Protein AF-0000000083276478 (afdb_homodimer)

InterPro domains:
  IPR006015 Universal stress protein A family [PR01438] (7-25)
  IPR006015 Universal stress protein A family [PR01438] (129-141)
  IPR006015 Universal stress protein A family [PR01438] (147-169)
  IPR006016 UspA [PF00582] (10-169)
  IPR014729 Rossmann-like alpha/beta/alpha sandwich fold [G3DSA:3.40.50.620] (1-178)

Structure (mmCIF, N/CA/C/O backbone):
data_AF-0000000083276478-model_v1
#
loop_
_entity.id
_entity.type
_entity.pdbx_description
1 polymer 'Universal stress protein A-like protein isoform X2'
#
loop_
_atom_site.group_PDB
_atom_site.id
_atom_site.type_symbol
_atom_site.label_atom_id
_atom_site.label_alt_id
_atom_site.label_comp_id
_atom_site.label_asym_id
_atom_site.label_entity_id
_atom_site.label_seq_id
_atom_site.pdbx_PDB_ins_code
_atom_site.Cartn_x
_atom_site.Cartn_y
_atom_site.Cartn_z
_atom_site.occupancy
_atom_site.B_iso_or_equiv
_atom_site.auth_seq_id
_atom_site.auth_comp_id
_atom_site.auth_asym_id
_atom_site.auth_atom_id
_atom_site.pdbx_PDB_model_num
ATOM 1 N N . MET A 1 1 ? 33.781 2.801 7.422 1 26.28 1 MET A N 1
ATOM 2 C CA . MET A 1 1 ? 32.531 3.055 8.18 1 26.28 1 MET A CA 1
ATOM 3 C C . MET A 1 1 ? 31.312 2.686 7.352 1 26.28 1 MET A C 1
ATOM 5 O O . MET A 1 1 ? 31.172 3.113 6.207 1 26.28 1 MET A O 1
ATOM 9 N N . ALA A 1 2 ? 30.719 1.497 7.355 1 34.81 2 ALA A N 1
ATOM 10 C CA . ALA A 1 2 ? 29.672 0.966 6.5 1 34.81 2 ALA A CA 1
ATOM 11 C C . ALA A 1 2 ? 28.578 2.008 6.262 1 34.81 2 ALA A C 1
ATOM 13 O O . ALA A 1 2 ? 28.109 2.654 7.203 1 34.81 2 ALA A O 1
ATOM 14 N N . ALA A 1 3 ? 28.656 2.816 5.383 1 38.94 3 ALA A N 1
ATOM 15 C CA . ALA A 1 3 ? 27.75 3.916 5.066 1 38.94 3 ALA A CA 1
ATOM 16 C C . ALA A 1 3 ? 26.328 3.619 5.555 1 38.94 3 ALA A C 1
ATOM 18 O O . ALA A 1 3 ? 25.781 2.559 5.258 1 38.94 3 ALA A O 1
ATOM 19 N N . ALA A 1 4 ? 25.938 3.803 6.754 1 45.25 4 ALA A N 1
ATOM 20 C CA . ALA A 1 4 ? 24.672 3.566 7.465 1 45.25 4 ALA A CA 1
ATOM 21 C C . ALA A 1 4 ? 23.484 3.643 6.516 1 45.25 4 ALA A C 1
ATOM 23 O O . ALA A 1 4 ? 23.266 4.672 5.875 1 45.25 4 ALA A O 1
ATOM 24 N N . ALA A 1 5 ? 23.344 2.711 5.688 1 56.34 5 ALA A N 1
ATOM 25 C CA . ALA A 1 5 ? 22.266 2.682 4.703 1 56.34 5 ALA A CA 1
ATOM 26 C C . ALA A 1 5 ? 21.016 3.346 5.254 1 56.34 5 ALA A C 1
ATOM 28 O O . ALA A 1 5 ? 20.578 3.059 6.375 1 56.34 5 ALA A O 1
ATOM 29 N N . SER A 1 6 ? 20.922 4.699 4.992 1 72.06 6 SER A N 1
ATOM 30 C CA . SER A 1 6 ? 19.812 5.531 5.461 1 72.06 6 SER A CA 1
ATOM 31 C C . SER A 1 6 ? 18.5 4.785 5.379 1 72.06 6 SER A C 1
ATOM 33 O O . SER A 1 6 ? 18.297 3.945 4.496 1 72.06 6 SER A O 1
ATOM 35 N N . LYS A 1 7 ? 17.781 4.699 6.492 1 83.19 7 LYS A N 1
ATOM 36 C CA . LYS A 1 7 ? 16.453 4.074 6.578 1 83.19 7 LYS A CA 1
ATOM 37 C C . LYS A 1 7 ? 15.523 4.621 5.5 1 83.19 7 LYS A C 1
ATOM 39 O O . LYS A 1 7 ? 15.516 5.82 5.227 1 83.19 7 LYS A O 1
ATOM 44 N N . PRO A 1 8 ? 14.938 3.701 4.824 1 90.62 8 PRO A N 1
ATOM 45 C CA . PRO A 1 8 ? 13.93 4.203 3.895 1 90.62 8 PRO A CA 1
ATOM 46 C C . PRO A 1 8 ? 12.867 5.062 4.586 1 90.62 8 PRO A C 1
ATOM 48 O O . PRO A 1 8 ? 12.633 4.914 5.785 1 90.62 8 PRO A O 1
ATOM 51 N N . VAL A 1 9 ? 12.32 5.965 3.846 1 95.19 9 VAL A N 1
ATOM 52 C CA . VAL A 1 9 ? 11.367 6.922 4.41 1 95.19 9 VAL A CA 1
ATOM 53 C C . VAL A 1 9 ? 9.945 6.523 4.023 1 95.19 9 VAL A C 1
ATOM 55 O O . VAL A 1 9 ? 9.688 6.148 2.877 1 95.19 9 VAL A O 1
ATOM 58 N N . MET A 1 10 ? 9.047 6.551 4.98 1 96.56 10 MET A N 1
ATOM 59 C CA . MET A 1 10 ? 7.605 6.398 4.777 1 96.56 10 MET A CA 1
ATOM 60 C C . MET A 1 10 ? 6.875 7.707 5.07 1 96.56 10 MET A C 1
ATOM 62 O O . MET A 1 10 ? 7.027 8.281 6.152 1 96.56 10 MET A O 1
ATOM 66 N N . VAL A 1 11 ? 6.172 8.195 4.082 1 98.31 11 VAL A N 1
ATOM 67 C CA . VAL A 1 11 ? 5.355 9.391 4.258 1 98.31 11 VAL A CA 1
ATOM 68 C C . VAL A 1 11 ? 3.887 9 4.414 1 98.31 11 VAL A C 1
ATOM 70 O O . VAL A 1 11 ? 3.377 8.164 3.656 1 98.31 11 VAL A O 1
ATOM 73 N N . ILE A 1 12 ? 3.197 9.547 5.398 1 98.38 12 ILE A N 1
ATOM 74 C CA . ILE A 1 12 ? 1.77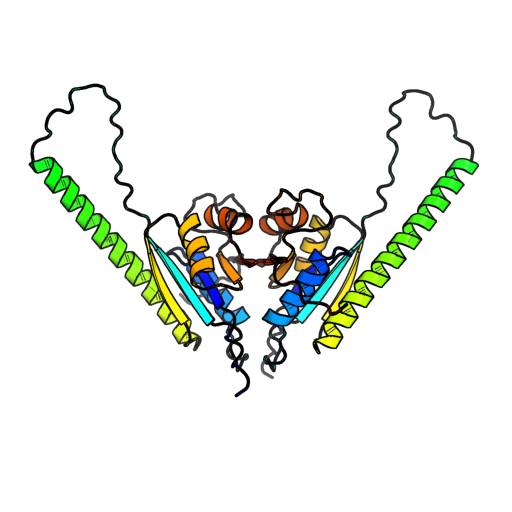8 9.273 5.586 1 98.38 12 ILE A CA 1
ATOM 75 C C . ILE A 1 12 ? 1 10.578 5.664 1 98.38 12 ILE A C 1
ATOM 77 O O . ILE A 1 12 ? 1.411 11.516 6.355 1 98.38 12 ILE A O 1
ATOM 81 N N . GLY A 1 13 ? -0.064 10.68 4.852 1 97.62 13 GLY A N 1
ATOM 82 C CA . GLY A 1 13 ? -0.983 11.805 4.945 1 97.62 13 GLY A CA 1
ATOM 83 C C . GLY A 1 13 ? -2.029 11.633 6.027 1 97.62 13 GLY A C 1
ATOM 84 O O . GLY A 1 13 ? -2.654 10.578 6.133 1 97.62 13 GLY A O 1
ATOM 85 N N . VAL A 1 14 ? -2.225 12.711 6.816 1 95.94 14 VAL A N 1
ATOM 86 C CA . VAL A 1 14 ? -3.232 12.648 7.871 1 95.94 14 VAL A CA 1
ATOM 87 C C . VAL A 1 14 ? -4.086 13.922 7.84 1 95.94 14 VAL A C 1
ATOM 89 O O . VAL A 1 14 ? -3.59 15 7.523 1 95.94 14 VAL A O 1
ATOM 92 N N . ASP A 1 15 ? -5.332 13.742 8.039 1 91.88 15 ASP A N 1
ATOM 93 C CA . ASP A 1 15 ? -6.242 14.852 8.289 1 91.88 15 ASP A CA 1
ATOM 94 C C . ASP A 1 15 ? -7.02 14.648 9.586 1 91.88 15 ASP A C 1
ATOM 96 O O . ASP A 1 15 ? -6.629 13.836 10.422 1 91.88 15 ASP A O 1
ATOM 100 N N . ASP A 1 16 ? -8.055 15.43 9.82 1 88.94 16 ASP A N 1
ATOM 101 C CA . ASP A 1 16 ? -8.758 15.359 11.094 1 88.94 16 ASP A CA 1
ATOM 102 C C . ASP A 1 16 ? -9.898 14.344 11.031 1 88.94 16 ASP A C 1
ATOM 104 O O . ASP A 1 16 ? -10.688 14.234 11.969 1 88.94 16 ASP A O 1
ATOM 108 N N . SER A 1 17 ? -10.016 13.578 9.953 1 87.5 17 SER A N 1
ATOM 109 C CA . SER A 1 17 ? -11.07 12.57 9.836 1 87.5 17 SER A CA 1
ATOM 110 C C . SER A 1 17 ? -10.742 11.336 10.672 1 87.5 17 SER A C 1
ATOM 112 O O . SER A 1 17 ? -9.578 11.047 10.938 1 87.5 17 SER A O 1
ATOM 114 N N . GLU A 1 18 ? -11.703 10.617 11.125 1 87.75 18 GLU A N 1
ATOM 115 C CA . GLU A 1 18 ? -11.539 9.375 11.875 1 87.75 18 GLU A CA 1
ATOM 116 C C . GLU A 1 18 ? -10.781 8.328 11.062 1 87.75 18 GLU A C 1
ATOM 118 O O . GLU A 1 18 ? -9.969 7.578 11.609 1 87.75 18 GLU A O 1
ATOM 123 N N . CYS A 1 19 ? -11.031 8.32 9.82 1 89.38 19 CYS A N 1
ATOM 124 C CA . CYS A 1 19 ? -10.375 7.359 8.938 1 89.38 19 CYS A CA 1
ATOM 125 C C . CYS A 1 19 ? -8.875 7.621 8.875 1 89.38 19 CYS A C 1
ATOM 127 O O . CYS A 1 19 ? -8.07 6.684 8.898 1 89.38 19 CYS A O 1
ATOM 129 N N . ALA A 1 20 ? -8.547 8.875 8.781 1 92.94 20 ALA A N 1
ATOM 130 C CA . ALA A 1 20 ? -7.133 9.227 8.695 1 92.94 20 ALA A CA 1
ATOM 131 C C . ALA A 1 20 ? -6.391 8.844 9.969 1 92.94 20 ALA A C 1
ATOM 133 O O . ALA A 1 20 ? -5.262 8.344 9.914 1 92.94 20 ALA A O 1
ATOM 134 N N . ILE A 1 21 ? -7.02 9.055 11.094 1 92.88 21 ILE A N 1
ATOM 135 C CA . ILE A 1 21 ? -6.422 8.711 12.375 1 92.88 21 ILE A CA 1
ATOM 136 C C . ILE A 1 21 ? -6.289 7.195 12.492 1 92.88 21 ILE A C 1
ATOM 138 O O . ILE A 1 21 ? -5.242 6.688 12.898 1 92.88 21 ILE A O 1
ATOM 142 N N . ALA A 1 22 ? -7.336 6.512 12.141 1 94.25 22 ALA A N 1
ATOM 143 C CA . ALA A 1 22 ? -7.293 5.055 12.148 1 94.25 22 ALA A CA 1
ATOM 144 C C . ALA A 1 22 ? -6.203 4.531 11.219 1 94.25 22 ALA A C 1
ATOM 146 O O . ALA A 1 22 ? -5.551 3.527 11.516 1 94.25 22 ALA A O 1
ATOM 147 N N . THR A 1 23 ? -6.07 5.215 10.094 1 95.62 23 THR A N 1
ATOM 148 C CA . THR A 1 23 ? -5.031 4.855 9.133 1 95.62 23 THR A CA 1
ATOM 149 C C . THR A 1 23 ? -3.646 4.984 9.758 1 95.62 23 THR A C 1
ATOM 151 O O . THR A 1 23 ? -2.812 4.09 9.625 1 95.62 23 THR A O 1
ATOM 154 N N . LEU A 1 24 ? -3.416 6.031 10.461 1 96.31 24 LEU A N 1
ATOM 155 C CA . LEU A 1 24 ? -2.143 6.234 11.141 1 96.31 24 LEU A CA 1
ATOM 156 C C . LEU A 1 24 ? -1.901 5.145 12.18 1 96.31 24 LEU A C 1
ATOM 158 O O . LEU A 1 24 ? -0.828 4.539 12.211 1 96.31 24 LEU A O 1
ATOM 162 N N . GLU A 1 25 ? -2.867 4.871 12.953 1 94.5 25 GLU A N 1
ATOM 163 C CA . GLU A 1 25 ? -2.742 3.85 13.992 1 94.5 25 GLU A CA 1
ATOM 164 C C . GLU A 1 25 ? -2.447 2.482 13.383 1 94.5 25 GLU A C 1
ATOM 166 O O . GLU A 1 25 ? -1.541 1.778 13.836 1 94.5 25 GLU A O 1
ATOM 171 N N . TRP A 1 26 ? -3.203 2.166 12.414 1 94.06 26 TRP A N 1
ATOM 172 C CA . TRP A 1 26 ? -3.016 0.884 11.742 1 94.06 26 TRP A CA 1
ATOM 173 C C . TRP A 1 26 ? -1.604 0.767 11.172 1 94.06 26 TRP A C 1
ATOM 175 O O . TRP A 1 26 ? -0.954 -0.27 11.32 1 94.06 26 TRP A O 1
ATOM 185 N N . THR A 1 27 ? -1.152 1.813 10.5 1 94.5 27 THR A N 1
ATOM 186 C CA . THR A 1 27 ? 0.172 1.817 9.891 1 94.5 27 THR A CA 1
ATOM 187 C C . THR A 1 27 ? 1.255 1.604 10.938 1 94.5 27 THR A C 1
ATOM 189 O O . THR A 1 27 ? 2.178 0.811 10.742 1 94.5 27 THR A O 1
ATOM 192 N N . LEU A 1 28 ? 1.096 2.264 12.078 1 93.06 28 LEU A N 1
ATOM 193 C CA . LEU A 1 28 ? 2.072 2.129 13.156 1 93.06 28 LEU A CA 1
ATOM 194 C C . LEU A 1 28 ? 2.059 0.715 13.727 1 93.06 28 LEU A C 1
ATOM 196 O O . LEU A 1 28 ? 3.113 0.135 13.992 1 93.06 28 LEU A O 1
ATOM 200 N N . ASP A 1 29 ? 0.922 0.153 13.867 1 90.31 29 ASP A N 1
ATOM 201 C CA . ASP A 1 29 ? 0.791 -1.192 14.422 1 90.31 29 ASP A CA 1
ATOM 202 C C . ASP A 1 29 ? 1.424 -2.229 13.492 1 90.31 29 ASP A C 1
ATOM 204 O O . ASP A 1 29 ? 2.037 -3.191 13.961 1 90.31 29 ASP A O 1
ATOM 208 N N . GLN A 1 30 ? 1.292 -1.946 12.234 1 88.44 30 GLN A N 1
ATOM 209 C CA . GLN A 1 30 ? 1.729 -2.953 11.273 1 88.44 30 GLN A CA 1
ATOM 210 C C . GLN A 1 30 ? 3.223 -2.828 10.984 1 88.44 30 GLN A C 1
ATOM 212 O O . GLN A 1 30 ? 3.912 -3.832 10.805 1 88.44 30 GLN A O 1
ATOM 217 N N . PHE A 1 31 ? 3.752 -1.607 11.023 1 88.38 31 PHE A N 1
ATOM 218 C CA . PHE A 1 31 ? 5.086 -1.438 10.461 1 88.38 31 PHE A CA 1
ATOM 219 C C . PHE A 1 31 ? 6.062 -0.935 11.516 1 88.38 31 PHE A C 1
ATOM 221 O O . PHE A 1 31 ? 7.277 -0.986 11.32 1 88.38 31 PHE A O 1
ATOM 228 N N . PHE A 1 32 ? 5.559 -0.48 12.594 1 85.56 32 PHE A N 1
ATOM 229 C CA . PHE A 1 32 ? 6.426 0.109 13.602 1 85.56 32 PHE A CA 1
ATOM 230 C C . PHE A 1 32 ? 6.219 -0.567 14.953 1 85.56 32 PHE A C 1
ATOM 232 O O . PHE A 1 32 ? 6.543 0.004 16 1 85.56 32 PHE A O 1
ATOM 239 N N . SER A 1 33 ? 5.66 -1.713 14.906 1 75.94 33 SER A N 1
ATOM 240 C CA . SER A 1 33 ? 5.395 -2.428 16.156 1 75.94 33 SER A CA 1
ATOM 241 C C . SER A 1 33 ? 6.668 -2.617 16.969 1 75.94 33 SER A C 1
ATOM 243 O O . SER A 1 33 ? 7.77 -2.627 16.406 1 75.94 33 SER A O 1
ATOM 245 N N . GLN A 1 34 ? 6.453 -2.674 18.156 1 64.06 34 GLN A N 1
ATOM 246 C CA . GLN A 1 34 ? 7.527 -2.791 19.141 1 64.06 34 GLN A CA 1
ATOM 247 C C . GLN A 1 34 ? 8.297 -4.098 18.953 1 64.06 34 GLN A C 1
ATOM 249 O O . GLN A 1 34 ? 9.438 -4.219 19.406 1 64.06 34 GLN A O 1
ATOM 254 N N . THR A 1 35 ? 7.594 -4.98 18.375 1 62.22 35 THR A N 1
ATOM 255 C CA . THR A 1 35 ? 8.281 -6.254 18.188 1 62.22 35 THR A CA 1
ATOM 256 C C . THR A 1 35 ? 9.422 -6.109 17.188 1 62.22 35 THR A C 1
ATOM 258 O O . THR A 1 35 ? 10.312 -6.961 17.109 1 62.22 35 THR A O 1
ATOM 261 N N . ILE A 1 36 ? 9.359 -4.914 16.547 1 58.62 36 ILE A N 1
ATOM 262 C CA . ILE A 1 36 ? 10.406 -4.637 15.578 1 58.62 36 ILE A CA 1
ATOM 263 C C . ILE A 1 36 ? 11.508 -3.803 16.234 1 58.62 36 ILE A C 1
ATOM 265 O O . ILE A 1 36 ? 11.273 -2.668 16.656 1 58.62 36 ILE A O 1
ATOM 269 N N . ARG A 1 37 ? 12.547 -4.305 16.703 1 58.59 37 ARG A N 1
ATOM 270 C CA . ARG A 1 37 ? 13.625 -3.617 17.406 1 58.59 37 ARG A CA 1
ATOM 271 C C . ARG A 1 37 ? 14.164 -2.449 16.594 1 58.59 37 ARG A C 1
ATOM 273 O O . ARG A 1 37 ? 14.477 -1.393 17.141 1 58.59 37 ARG A O 1
ATOM 280 N N . ILE A 1 38 ? 14.25 -2.676 15.32 1 62.25 38 ILE A N 1
ATOM 281 C CA . ILE A 1 38 ? 14.719 -1.619 14.43 1 62.25 38 ILE A CA 1
ATOM 282 C C . ILE A 1 38 ? 13.617 -1.262 13.43 1 62.25 38 ILE A C 1
ATOM 284 O O . ILE A 1 38 ? 13.164 -2.113 12.664 1 62.25 38 ILE A O 1
ATOM 288 N N . HIS A 1 39 ? 13.148 -0.076 13.672 1 66.31 39 HIS A N 1
ATOM 289 C CA . HIS A 1 39 ? 12.109 0.341 12.734 1 66.31 39 HIS A CA 1
ATOM 290 C C . HIS A 1 39 ? 12.656 0.435 11.312 1 66.31 39 HIS A C 1
ATOM 292 O O . HIS A 1 39 ? 13.641 1.138 11.07 1 66.31 39 HIS A O 1
ATOM 298 N N . PRO A 1 40 ? 11.961 -0.15 10.477 1 75.12 40 PRO A N 1
ATOM 299 C CA . PRO A 1 40 ? 12.484 -0.245 9.109 1 75.12 40 PRO A CA 1
ATOM 300 C C . PRO A 1 40 ? 12.375 1.071 8.344 1 75.12 40 PRO A C 1
ATOM 302 O O . PRO A 1 40 ? 13.055 1.256 7.328 1 75.12 40 PRO A O 1
ATOM 305 N N . PHE A 1 41 ? 11.578 2.035 8.938 1 87.12 41 PHE A N 1
ATOM 306 C CA . PHE A 1 41 ? 11.328 3.252 8.172 1 87.12 41 PHE A CA 1
ATOM 307 C C . PHE A 1 41 ? 11.469 4.484 9.062 1 87.12 41 PHE A C 1
ATOM 309 O O . PHE A 1 41 ? 11.188 4.43 10.258 1 87.12 41 PHE A O 1
ATOM 316 N N . LYS A 1 42 ? 11.953 5.512 8.5 1 93 42 LYS A N 1
ATOM 317 C CA . LYS A 1 42 ? 11.68 6.844 9.031 1 93 42 LYS A CA 1
ATOM 318 C C . LYS A 1 42 ? 10.281 7.32 8.641 1 93 42 LYS A C 1
ATOM 320 O O . LYS A 1 42 ? 9.883 7.207 7.48 1 93 42 LYS A O 1
ATOM 325 N N . LEU A 1 43 ? 9.594 7.785 9.633 1 95.81 43 LEU A N 1
ATOM 326 C CA . LEU A 1 43 ? 8.211 8.164 9.375 1 95.81 43 LEU A CA 1
ATOM 327 C C . LEU A 1 43 ? 8.078 9.68 9.258 1 95.81 43 LEU A C 1
ATOM 329 O O . LEU A 1 43 ? 8.625 10.422 10.078 1 95.81 43 LEU A O 1
ATOM 333 N N . VAL A 1 44 ? 7.426 10.133 8.234 1 98 44 VAL A N 1
ATOM 334 C CA . VAL A 1 44 ? 7.055 11.531 8.055 1 98 44 VAL A CA 1
ATOM 335 C C . VAL A 1 44 ? 5.535 11.664 7.98 1 98 44 VAL A C 1
ATOM 337 O O . VAL A 1 44 ? 4.902 11.094 7.09 1 98 44 VAL A O 1
ATOM 340 N N . VAL A 1 45 ? 4.961 12.336 8.898 1 98.19 45 VAL A N 1
ATOM 341 C CA . VAL A 1 45 ? 3.52 12.57 8.953 1 98.19 45 VAL A CA 1
ATOM 342 C C . VAL A 1 45 ? 3.195 13.945 8.383 1 98.19 45 VAL A C 1
ATOM 344 O O . VAL A 1 45 ? 3.688 14.961 8.875 1 98.19 45 VAL A O 1
ATOM 347 N N . VAL A 1 46 ? 2.369 13.977 7.359 1 98.06 46 VAL A N 1
ATOM 348 C CA . VAL A 1 46 ? 2.076 15.227 6.676 1 98.06 46 VAL A CA 1
ATOM 349 C C . VAL A 1 46 ? 0.594 15.57 6.828 1 98.06 46 VAL A C 1
ATOM 351 O O . VAL A 1 46 ? -0.271 14.742 6.516 1 98.06 46 VAL A O 1
ATOM 354 N N . HIS A 1 47 ? 0.303 16.656 7.344 1 97.12 47 HIS A N 1
ATOM 355 C CA . HIS A 1 47 ? -1.044 17.219 7.355 1 97.12 47 HIS A CA 1
ATOM 356 C C . HIS A 1 47 ? -1.161 18.391 6.391 1 97.12 47 HIS A C 1
ATOM 358 O O . HIS A 1 47 ? -0.323 19.297 6.402 1 97.12 47 HIS A O 1
ATOM 364 N N . VAL A 1 48 ? -2.217 18.344 5.578 1 93.94 48 VAL A N 1
ATOM 365 C CA . VAL A 1 48 ? -2.428 19.391 4.582 1 93.94 48 VAL A CA 1
ATOM 366 C C . VAL A 1 48 ? -3.641 20.234 4.969 1 93.94 48 VAL A C 1
ATOM 368 O O . VAL A 1 48 ? -4.75 19.719 5.102 1 93.94 48 VAL A O 1
ATOM 371 N N . LYS A 1 49 ? -3.455 21.438 5.141 1 87.81 49 LYS A N 1
ATOM 372 C CA . LYS A 1 49 ? -4.523 22.406 5.379 1 87.81 49 LYS A CA 1
ATOM 373 C C . LYS A 1 49 ? -5.066 22.969 4.062 1 87.81 49 LYS A C 1
ATOM 375 O O . LYS A 1 49 ? -4.297 23.312 3.164 1 87.81 49 LYS A O 1
ATOM 380 N N . PRO A 1 50 ? -6.449 22.875 3.938 1 76.56 50 PRO A N 1
ATOM 381 C CA . PRO A 1 50 ? -6.961 23.5 2.721 1 76.56 50 PRO A CA 1
ATOM 382 C C . PRO A 1 50 ? -6.574 24.984 2.609 1 76.56 50 PRO A C 1
ATOM 384 O O . PRO A 1 50 ? -6.461 25.672 3.627 1 76.56 50 PRO A O 1
ATOM 387 N N . SER A 1 51 ? -6.066 25.344 1.374 1 65.44 51 SER A N 1
ATOM 388 C CA . SER A 1 51 ? -5.801 26.766 1.172 1 65.44 51 SER A CA 1
ATOM 389 C C . SER A 1 51 ? -7.094 27.578 1.165 1 65.44 51 SER A C 1
ATOM 391 O O . SER A 1 51 ? -8.125 27.094 0.697 1 65.44 51 SER A O 1
ATOM 393 N N . PRO A 1 52 ? -7.23 28.531 2.01 1 53.34 52 PRO A N 1
ATOM 394 C CA . PRO A 1 52 ? -8.414 29.391 1.92 1 53.34 52 PRO A CA 1
ATOM 395 C C . PRO A 1 52 ? -8.766 29.766 0.481 1 53.34 52 PRO A C 1
ATOM 397 O O . PRO A 1 52 ? -7.91 30.25 -0.264 1 53.34 52 PRO A O 1
ATOM 400 N N . ASP A 1 53 ? -9.25 28.844 -0.34 1 45.97 53 ASP A N 1
ATOM 401 C CA . ASP A 1 53 ? -9.734 29.406 -1.598 1 45.97 53 ASP A CA 1
ATOM 402 C C . ASP A 1 53 ? -10.359 30.781 -1.384 1 45.97 53 ASP A C 1
ATOM 404 O O . ASP A 1 53 ? -11.172 30.969 -0.479 1 45.97 53 ASP A O 1
ATOM 408 N N . VAL A 1 54 ? -9.648 31.75 -1.746 1 40.69 54 VAL A N 1
ATOM 409 C CA . VAL A 1 54 ? -10.297 33.031 -1.956 1 40.69 54 VAL A CA 1
ATOM 410 C C . VAL A 1 54 ? -11.578 32.844 -2.762 1 40.69 54 VAL A C 1
ATOM 412 O O . VAL A 1 54 ? -11.539 32.375 -3.898 1 40.69 54 VAL A O 1
ATOM 415 N N . PHE A 1 55 ? -12.602 32.25 -2.182 1 36.47 55 PHE A N 1
ATOM 416 C CA . PHE A 1 55 ? -13.867 32.406 -2.896 1 36.47 55 PHE A CA 1
ATOM 417 C C . PHE A 1 55 ? -13.898 33.688 -3.68 1 36.47 55 PHE A C 1
ATOM 419 O O . PHE A 1 55 ? -14.031 34.781 -3.094 1 36.47 55 PHE A O 1
ATOM 426 N N . VAL A 1 56 ? -13.023 33.844 -4.613 1 36.75 5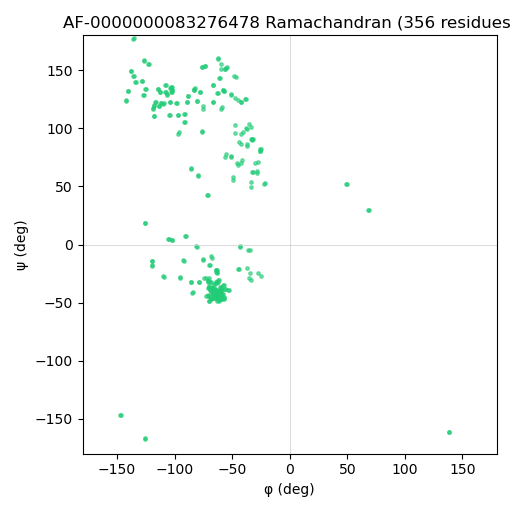6 VAL A N 1
ATOM 427 C CA . VAL A 1 56 ? -13.383 34.969 -5.488 1 36.75 56 VAL A CA 1
ATOM 428 C C . VAL A 1 56 ? -14.789 34.75 -6.043 1 36.75 56 VAL A C 1
ATOM 430 O O . VAL A 1 56 ? -15.055 33.75 -6.719 1 36.75 56 VAL A O 1
ATOM 433 N N . GLY A 1 57 ? -15.82 35 -5.277 1 36.5 57 GLY A N 1
ATOM 434 C CA . GLY A 1 57 ? -17.172 35.188 -5.812 1 36.5 57 GLY A CA 1
ATOM 435 C C . GLY A 1 57 ? -17.172 35.688 -7.246 1 36.5 57 GLY A C 1
ATOM 436 O O . GLY A 1 57 ? -16.703 36.781 -7.535 1 36.5 57 GLY A O 1
ATOM 437 N N . PHE A 1 58 ? -16.984 34.812 -8.141 1 34.72 58 PHE A N 1
ATOM 438 C CA . PHE A 1 58 ? -17.344 35.188 -9.5 1 34.72 58 PHE A CA 1
ATOM 439 C C . PHE A 1 58 ? -18.75 35.781 -9.539 1 34.72 58 PHE A C 1
ATOM 441 O O . PHE A 1 58 ? -19.734 35.062 -9.438 1 34.72 58 PHE A O 1
ATOM 448 N N . SER A 1 59 ? -19.078 36.875 -8.797 1 36.69 59 SER A N 1
ATOM 449 C CA . SER A 1 59 ? -20.266 37.594 -9.242 1 36.69 59 SER A CA 1
ATOM 450 C C . SER A 1 59 ? -20.203 37.906 -10.734 1 36.69 59 SER A C 1
ATOM 452 O O . SER A 1 59 ? -19.312 38.656 -11.18 1 36.69 59 SER A O 1
ATOM 454 N N . GLY A 1 60 ? -20.406 37 -11.586 1 36.72 60 GLY A N 1
ATOM 455 C CA . GLY A 1 60 ? -20.703 37.25 -12.984 1 36.72 60 GLY A CA 1
ATOM 456 C C . GLY A 1 60 ? -21.578 38.469 -13.203 1 36.72 60 GLY A C 1
ATOM 457 O O . GLY A 1 60 ? -22.125 38.656 -14.289 1 36.72 60 GLY A O 1
ATOM 458 N N . SER A 1 61 ? -22.328 38.969 -12.203 1 37.03 61 SER A N 1
ATOM 459 C CA . SER A 1 61 ? -23.047 40.094 -12.844 1 37.03 61 SER A CA 1
ATOM 460 C C . SER A 1 61 ? -22.094 41.125 -13.406 1 37.03 61 SER A C 1
ATOM 462 O O . SER A 1 61 ? -21.031 41.375 -12.82 1 37.03 61 SER A O 1
ATOM 464 N N . GLY A 1 62 ? -22.047 41.375 -14.742 1 37.88 62 GLY A N 1
ATOM 465 C CA . GLY A 1 62 ? -21.547 42.5 -15.523 1 37.88 62 GLY A CA 1
ATOM 466 C C . GLY A 1 62 ? -21.531 43.781 -14.766 1 37.88 62 GLY A C 1
ATOM 467 O O . GLY A 1 62 ? -21.391 44.875 -15.359 1 37.88 62 GLY A O 1
ATOM 468 N N . SER A 1 63 ? -22.453 43.906 -13.734 1 36.44 63 SER A N 1
ATOM 469 C CA . SER A 1 63 ? -22.453 45.312 -13.328 1 36.44 63 SER A CA 1
ATOM 470 C C . SER A 1 63 ? -21.078 45.75 -12.844 1 36.44 63 SER A C 1
ATOM 472 O O . SER A 1 63 ? -20.25 44.906 -12.461 1 36.44 63 SER A O 1
ATOM 474 N N . LYS A 1 64 ? -20.859 47.094 -12.953 1 34.94 64 LYS A N 1
ATOM 475 C CA . LYS A 1 64 ? -19.766 47.969 -12.562 1 34.94 64 LYS A CA 1
ATOM 476 C C . LYS A 1 64 ? -19.25 47.625 -11.18 1 34.94 64 LYS A C 1
ATOM 478 O O . LYS A 1 64 ? -20.031 47.406 -10.25 1 34.94 64 LYS A O 1
ATOM 483 N N . ILE A 1 65 ? -18.188 46.812 -11.148 1 38.25 65 ILE A N 1
ATOM 484 C CA . ILE A 1 65 ? -17.391 46.719 -9.93 1 38.25 65 ILE A CA 1
ATOM 485 C C . ILE A 1 65 ? -17.609 47.969 -9.07 1 38.25 65 ILE A C 1
ATOM 487 O O . ILE A 1 65 ? -17.047 49.031 -9.352 1 38.25 65 ILE A O 1
ATOM 491 N N . ASP A 1 66 ? -18.828 48.25 -8.805 1 37.09 66 ASP A N 1
ATOM 492 C CA . ASP A 1 66 ? -18.844 49.375 -7.863 1 37.09 66 ASP A CA 1
ATOM 493 C C . ASP A 1 66 ? -17.875 49.125 -6.715 1 37.09 66 ASP A C 1
ATOM 495 O O . ASP A 1 66 ? -17.688 48 -6.273 1 37.09 66 ASP A O 1
ATOM 499 N N . LEU A 1 67 ? -16.938 50.062 -6.453 1 38.94 67 LEU A N 1
ATOM 500 C CA . LEU A 1 67 ? -16.047 50.312 -5.332 1 38.94 67 LEU A CA 1
ATOM 501 C C . LEU A 1 67 ? -16.672 49.875 -4.02 1 38.94 67 LEU A C 1
ATOM 503 O O . LEU A 1 67 ? -17.609 50.5 -3.529 1 38.94 67 LEU A O 1
ATOM 507 N N . LEU A 1 68 ? -16.953 48.625 -3.859 1 44 68 LEU A N 1
ATOM 508 C CA . LEU A 1 68 ? -17.438 48.281 -2.525 1 44 68 LEU A CA 1
ATOM 509 C C . LEU A 1 68 ? -16.625 49 -1.454 1 44 68 LEU A C 1
ATOM 511 O O . LEU A 1 68 ? -15.406 49.156 -1.594 1 44 68 LEU A O 1
ATOM 515 N N . PRO A 1 69 ? -17.281 49.781 -0.592 1 46.53 69 PRO A N 1
ATOM 516 C CA . PRO A 1 69 ? -16.594 50.562 0.436 1 46.53 69 PRO A CA 1
ATOM 517 C C . PRO A 1 69 ? -15.578 49.75 1.226 1 46.53 69 PRO A C 1
ATOM 519 O O . PRO A 1 69 ? -15.68 48.531 1.296 1 46.53 69 PRO A O 1
ATOM 522 N N . GLN A 1 70 ? -14.406 50.375 1.647 1 45.66 70 GLN A N 1
ATOM 523 C CA . GLN A 1 70 ? -13.273 49.969 2.463 1 45.66 70 GLN A CA 1
ATOM 524 C C . GLN A 1 70 ? -13.711 49 3.566 1 45.66 70 GLN A C 1
ATOM 526 O O . GLN A 1 70 ? -12.93 48.156 4.004 1 45.66 70 GLN A O 1
ATOM 531 N N . SER A 1 71 ? -14.922 49.125 4.051 1 48.88 71 SER A N 1
ATOM 532 C CA . SER A 1 71 ? -15.367 48.344 5.188 1 48.88 71 SER A CA 1
ATOM 533 C C . SER A 1 71 ? -15.547 46.875 4.797 1 48.88 71 SER A C 1
ATOM 535 O O . SER A 1 71 ? -15.391 45.969 5.629 1 48.88 71 SER A O 1
ATOM 537 N N . SER A 1 72 ? -15.914 46.625 3.592 1 49.06 72 SER A N 1
ATOM 538 C CA . SER A 1 72 ? -16.141 45.25 3.158 1 49.06 72 SER A CA 1
ATOM 539 C C . SER A 1 72 ? -14.836 44.5 3 1 49.06 72 SER A C 1
ATOM 541 O O . SER A 1 72 ? -14.797 43.281 3.164 1 49.06 72 SER A O 1
ATOM 543 N N . LEU A 1 73 ? -13.812 45.281 2.691 1 49.44 73 LEU A N 1
ATOM 544 C CA . LEU A 1 73 ? -12.492 44.656 2.592 1 49.44 73 LEU A CA 1
ATOM 545 C C . LEU A 1 73 ? -12.016 44.156 3.957 1 49.44 73 LEU A C 1
ATOM 547 O O . LEU A 1 73 ? -11.406 43.094 4.062 1 49.44 73 LEU A O 1
ATOM 551 N N . LEU A 1 74 ? -12.266 45.062 4.953 1 48.38 74 LEU A N 1
ATOM 552 C CA . LEU A 1 74 ? -11.852 44.656 6.297 1 48.38 74 LEU A CA 1
ATOM 553 C C . LEU A 1 74 ? -12.594 43.406 6.758 1 48.38 74 LEU A C 1
ATOM 555 O O . LEU A 1 74 ? -12.008 42.531 7.398 1 48.38 74 LEU A O 1
ATOM 559 N N . ARG A 1 75 ? -13.906 43.312 6.457 1 50.22 75 ARG A N 1
ATOM 560 C CA . ARG A 1 75 ? -14.656 42.156 6.859 1 50.22 75 ARG A CA 1
ATOM 561 C C . ARG A 1 75 ? -14.133 40.906 6.16 1 50.22 75 ARG A C 1
ATOM 563 O O . ARG A 1 75 ? -14.148 39.812 6.734 1 50.22 75 ARG A O 1
ATOM 570 N N . SER A 1 76 ? -13.68 41.25 4.949 1 53.12 76 SER A N 1
ATOM 571 C CA . SER A 1 76 ? -13.133 40.125 4.195 1 53.12 76 SER A CA 1
ATOM 572 C C . SER A 1 76 ? -11.812 39.625 4.789 1 53.12 76 SER A C 1
ATOM 574 O O . SER A 1 76 ? -11.562 38.438 4.891 1 53.12 76 SER A O 1
ATOM 576 N N . VAL A 1 77 ? -11.055 40.656 5.242 1 52.97 77 VAL A N 1
ATOM 577 C CA . VAL A 1 77 ? -9.766 40.344 5.832 1 52.97 77 VAL A CA 1
ATOM 578 C C . VAL A 1 77 ? -9.977 39.656 7.184 1 52.97 77 VAL A C 1
ATOM 580 O O . VAL A 1 77 ? -9.273 38.688 7.516 1 52.97 77 VAL A O 1
ATOM 583 N N . GLU A 1 78 ? -10.891 40.188 7.996 1 54.31 78 GLU A N 1
ATOM 584 C CA . GLU A 1 78 ? -11.156 39.594 9.305 1 54.31 78 GLU A CA 1
ATOM 585 C C . GLU A 1 78 ? -11.703 38.188 9.164 1 54.31 78 GLU A C 1
ATOM 587 O O . GLU A 1 78 ? -11.344 37.312 9.945 1 54.31 78 GLU A O 1
ATOM 592 N N . THR A 1 79 ? -12.617 38.031 8.25 1 56.31 79 THR A N 1
ATOM 593 C CA . THR A 1 79 ? -13.156 36.719 8 1 56.31 79 THR A CA 1
ATOM 594 C C . THR A 1 79 ? -12.062 35.75 7.516 1 56.31 79 THR A C 1
ATOM 596 O O . THR A 1 79 ? -12.008 34.594 7.926 1 56.31 79 THR A O 1
ATOM 599 N N . TYR A 1 80 ? -11.164 36.406 6.824 1 56.66 80 TYR A N 1
ATOM 600 C CA . TYR A 1 80 ? -10.039 35.594 6.34 1 56.66 80 TYR A CA 1
ATOM 601 C C . TYR A 1 80 ? -9.109 35.219 7.484 1 56.66 80 TYR A C 1
ATOM 603 O O . TYR A 1 80 ? -8.641 34.094 7.566 1 56.66 80 TYR A O 1
ATOM 611 N N . GLN A 1 81 ? -8.828 36.219 8.336 1 58.47 81 GLN A N 1
ATOM 612 C CA . GLN A 1 81 ? -7.934 35.969 9.461 1 58.47 81 GLN A CA 1
ATOM 613 C C . GLN A 1 81 ? -8.539 34.969 10.438 1 58.47 81 GLN A C 1
ATOM 615 O O . GLN A 1 81 ? -7.836 34.125 10.984 1 58.47 81 GLN A O 1
ATOM 620 N N . ALA A 1 82 ? -9.875 35.094 10.664 1 58.91 82 ALA A N 1
ATOM 621 C CA . ALA A 1 82 ? -10.562 34.156 11.555 1 58.91 82 ALA A CA 1
ATOM 622 C C . ALA A 1 82 ? -10.562 32.75 10.977 1 58.91 82 ALA A C 1
ATOM 624 O O . ALA A 1 82 ? -10.344 31.766 11.695 1 58.91 82 ALA A O 1
ATOM 625 N N . PHE A 1 83 ? -10.742 32.688 9.703 1 63.03 83 PHE A N 1
ATOM 626 C CA . PHE A 1 83 ? -10.734 31.406 9.023 1 63.03 83 PHE A CA 1
ATOM 627 C C . PHE A 1 83 ? -9.344 30.797 9.055 1 63.03 83 PHE A C 1
ATOM 629 O O . PHE A 1 83 ? -9.195 29.594 9.312 1 63.03 83 PHE A O 1
ATOM 636 N N . ASP A 1 84 ? -8.398 31.656 8.93 1 65.62 84 ASP A N 1
ATOM 637 C CA . ASP A 1 84 ? -7.012 31.188 8.977 1 65.62 84 ASP A CA 1
ATOM 638 C C . ASP A 1 84 ? -6.641 30.719 10.383 1 65.62 84 ASP A C 1
ATOM 640 O O . ASP A 1 84 ? -5.941 29.703 10.531 1 65.62 84 ASP A O 1
ATOM 644 N N . GLY A 1 85 ? -7.184 31.453 11.375 1 71.06 85 GLY A N 1
ATOM 645 C CA . GLY A 1 85 ? -6.949 31.047 12.75 1 71.06 85 GLY A CA 1
ATOM 646 C C . GLY A 1 85 ? -7.57 29.719 13.094 1 71.06 85 GLY A C 1
ATOM 647 O O . GLY A 1 85 ? -6.941 28.875 13.75 1 71.06 85 GLY A O 1
ATOM 648 N N . ASP A 1 86 ? -8.734 29.516 12.57 1 77.75 86 ASP A N 1
ATOM 649 C CA . ASP A 1 86 ? -9.43 28.25 12.812 1 77.75 86 ASP A CA 1
ATOM 650 C C . ASP A 1 86 ? -8.711 27.078 12.133 1 77.75 86 ASP A C 1
ATOM 652 O O . ASP A 1 86 ? -8.578 26 12.711 1 77.75 86 ASP A O 1
ATOM 656 N N . LEU A 1 87 ? -8.203 27.391 10.969 1 78.44 87 LEU A N 1
ATOM 657 C CA . LEU A 1 87 ? -7.496 26.344 10.227 1 78.44 87 LEU A CA 1
ATOM 658 C C . LEU A 1 87 ? -6.172 26 10.898 1 78.44 87 LEU A C 1
ATOM 660 O O . LEU A 1 87 ? -5.773 24.844 10.938 1 78.44 87 LEU A O 1
ATOM 664 N N . LYS A 1 88 ? -5.559 27 11.43 1 83.56 88 LYS A N 1
ATOM 665 C CA . LYS A 1 88 ? -4.301 26.781 12.141 1 83.56 88 LYS A CA 1
ATOM 666 C C . LYS A 1 88 ? -4.527 25.984 13.422 1 83.56 88 LYS A C 1
ATOM 668 O O . LYS A 1 88 ? -3.73 25.094 13.758 1 83.56 88 LYS A O 1
ATOM 673 N N . ARG A 1 89 ? -5.574 26.297 14.062 1 85.94 89 ARG A N 1
ATOM 674 C CA . ARG A 1 89 ? -5.891 25.578 15.289 1 85.94 89 ARG A CA 1
ATOM 675 C C . ARG A 1 89 ? -6.234 24.125 15 1 85.94 89 ARG A C 1
ATOM 677 O O . ARG A 1 89 ? -5.797 23.219 15.711 1 85.94 89 ARG A O 1
ATOM 684 N N . LYS A 1 90 ? -6.977 23.953 13.992 1 87.38 90 LYS A N 1
ATOM 685 C CA . LYS A 1 90 ? -7.348 22.594 13.609 1 87.38 90 LYS A CA 1
ATOM 686 C C . LYS A 1 90 ? -6.121 21.781 13.195 1 87.38 90 LYS A C 1
ATOM 688 O O . LYS A 1 90 ? -5.996 20.609 13.562 1 87.38 90 LYS A O 1
ATOM 693 N N . ALA A 1 91 ? -5.281 22.438 12.477 1 90.38 91 ALA A N 1
ATOM 694 C CA . ALA A 1 91 ? -4.047 21.781 12.055 1 90.38 91 ALA A CA 1
ATOM 695 C C . ALA A 1 91 ? -3.184 21.406 13.258 1 90.38 91 ALA A C 1
ATOM 697 O O . ALA A 1 91 ? -2.633 20.312 13.32 1 90.38 91 ALA A O 1
ATOM 698 N N . ALA A 1 92 ? -3.09 22.328 14.203 1 92.25 92 ALA A N 1
ATOM 699 C CA . ALA A 1 92 ? -2.311 22.094 15.414 1 92.25 92 ALA A CA 1
ATOM 700 C C . ALA A 1 92 ? -2.883 20.922 16.203 1 92.25 92 ALA A C 1
ATOM 702 O O . ALA A 1 92 ? -2.135 20.094 16.734 1 92.25 92 ALA A O 1
ATOM 703 N N . ARG A 1 93 ? -4.16 20.875 16.25 1 93 93 ARG A N 1
ATOM 704 C CA . ARG A 1 93 ? -4.82 19.797 16.953 1 93 93 ARG A CA 1
ATOM 705 C C . ARG A 1 93 ? -4.559 18.453 16.281 1 93 93 ARG A C 1
ATOM 707 O O . ARG A 1 93 ? -4.281 17.453 16.953 1 93 93 ARG A O 1
ATOM 714 N N . THR A 1 94 ? -4.691 18.422 15 1 93.06 94 THR A N 1
ATOM 715 C CA . THR A 1 94 ? -4.469 17.203 14.227 1 93.06 94 THR A CA 1
ATOM 716 C C . THR A 1 94 ? -3.051 16.688 14.445 1 93.06 94 THR A C 1
ATOM 718 O O . THR A 1 94 ? -2.852 15.492 14.688 1 93.06 94 THR A O 1
ATOM 721 N N . ILE A 1 95 ? -2.062 17.547 14.391 1 95.06 95 ILE A N 1
ATOM 722 C CA . ILE A 1 95 ? -0.666 17.156 14.57 1 95.06 95 ILE A CA 1
ATOM 723 C C . ILE A 1 95 ? -0.432 16.688 16 1 95.06 95 ILE A C 1
ATOM 725 O O . ILE A 1 95 ? 0.316 15.742 16.234 1 95.06 95 ILE A O 1
ATOM 729 N N . LYS A 1 96 ? -1.068 17.391 16.938 1 95.75 96 LYS A N 1
ATOM 730 C CA . LYS A 1 96 ? -0.939 16.984 18.344 1 95.75 96 LYS A CA 1
ATOM 731 C C . LYS A 1 96 ? -1.448 15.555 18.547 1 95.75 96 LYS A C 1
ATOM 733 O O . LYS A 1 96 ? -0.792 14.742 19.203 1 95.75 96 LYS A O 1
ATOM 738 N N . ILE A 1 97 ? -2.572 15.297 18 1 95.75 97 ILE A N 1
ATOM 739 C CA . ILE A 1 97 ? -3.16 13.961 18.109 1 95.75 97 ILE A CA 1
ATOM 740 C C . ILE A 1 97 ? -2.232 12.938 17.469 1 95.75 97 ILE A C 1
ATOM 742 O O . ILE A 1 97 ? -1.975 11.875 18.047 1 95.75 97 ILE A O 1
ATOM 746 N N . ALA A 1 98 ? -1.743 13.25 16.297 1 96.38 98 ALA A N 1
ATOM 747 C CA . ALA A 1 98 ? -0.821 12.359 15.602 1 96.38 98 ALA A CA 1
ATOM 748 C C . ALA A 1 98 ? 0.428 12.094 16.438 1 96.38 98 ALA A C 1
ATOM 750 O O . ALA A 1 98 ? 0.898 10.961 16.531 1 96.38 98 ALA A O 1
ATOM 751 N N . ARG A 1 99 ? 0.953 13.125 17.047 1 96.25 99 ARG A N 1
ATOM 752 C CA . ARG A 1 99 ? 2.127 13 17.906 1 96.25 99 ARG A CA 1
ATOM 753 C C . ARG A 1 99 ? 1.845 12.086 19.094 1 96.25 99 ARG A C 1
ATOM 755 O O . ARG A 1 99 ? 2.676 11.242 19.453 1 96.25 99 ARG A O 1
ATOM 762 N N . GLU A 1 100 ? 0.729 12.242 19.672 1 96.12 100 GLU A N 1
ATOM 763 C CA . GLU A 1 100 ? 0.34 11.43 20.828 1 96.12 100 GLU A CA 1
ATOM 764 C C . GLU A 1 100 ? 0.222 9.961 20.438 1 96.12 100 GLU A C 1
ATOM 766 O O . GLU A 1 100 ? 0.66 9.078 21.188 1 96.12 100 GLU A O 1
ATOM 771 N N . ILE A 1 101 ? -0.322 9.75 19.344 1 95.12 101 ILE A N 1
ATOM 772 C CA . ILE A 1 101 ? -0.483 8.383 18.859 1 95.12 101 ILE A CA 1
ATOM 773 C C . ILE A 1 101 ? 0.889 7.75 18.641 1 95.12 101 ILE A C 1
ATOM 775 O O . ILE A 1 101 ? 1.134 6.621 19.062 1 95.12 101 ILE A O 1
ATOM 779 N N . CYS A 1 102 ? 1.772 8.484 17.953 1 94.38 102 CYS A N 1
ATOM 780 C CA . CYS A 1 102 ? 3.117 7.977 17.719 1 94.38 102 CYS A CA 1
ATOM 781 C C . CYS A 1 102 ? 3.85 7.719 19.016 1 94.38 102 CYS A C 1
ATOM 783 O O . CYS A 1 102 ? 4.52 6.695 19.172 1 94.38 102 CYS A O 1
ATOM 785 N N . SER A 1 103 ? 3.688 8.602 19.984 1 93.31 103 SER A N 1
ATOM 786 C CA . SER A 1 103 ? 4.336 8.469 21.281 1 93.31 103 SER A CA 1
ATOM 787 C C . SER A 1 103 ? 3.793 7.262 22.047 1 93.31 103 SER A C 1
ATOM 789 O O . SER A 1 103 ? 4.559 6.52 22.672 1 93.31 103 SER A O 1
ATOM 791 N N . SER A 1 104 ? 2.523 7.09 21.984 1 92.75 104 SER A N 1
ATOM 792 C CA . SER A 1 104 ? 1.888 5.992 22.703 1 92.75 104 SER A CA 1
ATOM 793 C C . SER A 1 104 ? 2.365 4.641 22.172 1 92.75 104 SER A C 1
ATOM 795 O O . SER A 1 104 ? 2.352 3.645 22.906 1 92.75 104 SER A O 1
ATOM 797 N N . LYS A 1 105 ? 2.848 4.652 20.953 1 89.56 105 LYS A N 1
ATOM 798 C CA . LYS A 1 105 ? 3.316 3.412 20.344 1 89.56 105 LYS A CA 1
ATOM 799 C C . LYS A 1 105 ? 4.84 3.357 20.312 1 89.56 105 LYS A C 1
ATOM 801 O O . LYS A 1 105 ? 5.422 2.506 19.641 1 89.56 105 LYS A O 1
ATOM 806 N N . SER A 1 106 ? 5.469 4.34 20.891 1 88.44 106 SER A N 1
ATOM 807 C CA . SER A 1 106 ? 6.91 4.418 21.094 1 88.44 106 SER A CA 1
ATOM 808 C C . SER A 1 106 ? 7.648 4.602 19.781 1 88.44 106 SER A C 1
ATOM 810 O O . SER A 1 106 ? 8.727 4.035 19.578 1 88.44 106 SER A O 1
ATOM 812 N N . VAL A 1 107 ? 6.914 5.254 18.875 1 88.19 107 VAL A N 1
ATOM 813 C CA . VAL A 1 107 ? 7.578 5.637 17.625 1 88.19 107 VAL A CA 1
ATOM 814 C C . VAL A 1 107 ? 8.156 7.043 17.766 1 88.19 107 VAL A C 1
ATOM 816 O O . VAL A 1 107 ? 7.418 8.031 17.797 1 88.19 107 VAL A O 1
ATOM 819 N N . CYS A 1 108 ? 9.523 7.105 17.766 1 80.31 108 CYS A N 1
ATOM 820 C CA . CYS A 1 108 ? 10.133 8.383 18.125 1 80.31 108 CYS A CA 1
ATOM 821 C C . CYS A 1 108 ? 10.789 9.039 16.922 1 80.31 108 CYS A C 1
ATOM 823 O O . CYS A 1 108 ? 10.961 10.258 16.891 1 80.31 108 CYS A O 1
ATOM 825 N N . ASP A 1 109 ? 11.211 8.297 15.961 1 86.44 109 ASP A N 1
ATOM 826 C CA . ASP A 1 109 ? 11.844 8.867 14.773 1 86.44 109 ASP A CA 1
ATOM 827 C C . ASP A 1 109 ? 10.805 9.266 13.734 1 86.44 109 ASP A C 1
ATOM 829 O O . ASP A 1 109 ? 10.711 8.641 12.672 1 86.44 109 ASP A O 1
ATOM 833 N N . VAL A 1 110 ? 9.992 10.266 14.141 1 94.5 110 VAL A N 1
ATOM 834 C CA . VAL A 1 110 ? 8.906 10.719 13.273 1 94.5 110 VAL A CA 1
ATOM 835 C C . VAL A 1 110 ? 9.023 12.227 13.039 1 94.5 110 VAL A C 1
ATOM 837 O O . VAL A 1 110 ? 9.305 12.984 13.969 1 94.5 110 VAL A O 1
ATOM 840 N N . GLU A 1 111 ? 8.906 12.648 11.867 1 97.12 111 GLU A N 1
ATOM 841 C CA . GLU A 1 111 ? 8.805 14.047 11.484 1 97.12 111 GLU A CA 1
ATOM 842 C C . GLU A 1 111 ? 7.367 14.43 11.156 1 97.12 111 GLU A C 1
ATOM 844 O O . GLU A 1 111 ? 6.652 13.672 10.5 1 97.12 111 GLU A O 1
ATOM 849 N N . PHE A 1 112 ? 6.977 15.594 11.688 1 97.44 112 PHE A N 1
ATOM 850 C CA . PHE A 1 112 ? 5.633 16.094 11.43 1 97.44 112 PHE A CA 1
ATOM 851 C C . PHE A 1 112 ? 5.684 17.359 10.57 1 97.44 112 PHE A C 1
ATOM 853 O O . PHE A 1 112 ? 6.449 18.281 10.852 1 97.44 112 PHE A O 1
ATOM 860 N N . GLU A 1 113 ? 4.895 17.344 9.562 1 97 113 GLU A N 1
ATOM 861 C CA . GLU A 1 113 ? 4.836 18.5 8.672 1 97 113 GLU A CA 1
ATOM 862 C C . GLU A 1 113 ? 3.396 18.969 8.469 1 97 113 GLU A C 1
ATOM 864 O O . GLU A 1 113 ? 2.48 18.156 8.359 1 97 113 GLU A O 1
ATOM 869 N N . VAL A 1 114 ? 3.211 20.25 8.43 1 95.62 114 VAL A N 1
ATOM 870 C CA . VAL A 1 114 ? 1.948 20.891 8.062 1 95.62 114 VAL A CA 1
ATOM 871 C C . VAL A 1 114 ? 2.139 21.734 6.809 1 95.62 114 VAL A C 1
ATOM 873 O O . VAL A 1 114 ? 2.994 22.609 6.773 1 95.62 114 VAL A O 1
ATOM 876 N N . GLU A 1 115 ? 1.43 21.375 5.855 1 94.38 115 GLU A N 1
ATOM 877 C CA . GLU A 1 115 ? 1.514 22.094 4.586 1 94.38 115 GLU A CA 1
ATOM 878 C C . GLU A 1 115 ? 0.151 22.641 4.172 1 94.38 115 GLU A C 1
ATOM 880 O O . GLU A 1 115 ? -0.885 22.172 4.633 1 94.38 115 GLU A O 1
ATOM 885 N N . GLU A 1 116 ? 0.195 23.719 3.355 1 92.06 116 GLU A N 1
ATOM 886 C CA . GLU A 1 116 ? -1.03 24.312 2.834 1 92.06 116 GLU A CA 1
ATOM 887 C C . GLU A 1 116 ? -1.201 24.016 1.349 1 92.06 116 GLU A C 1
ATOM 889 O O . GLU A 1 116 ? -0.232 24.047 0.587 1 92.06 116 GLU A O 1
ATOM 894 N N . GLY A 1 117 ? -2.436 23.672 0.964 1 92.12 117 GLY A N 1
ATOM 895 C CA . GLY A 1 117 ? -2.723 23.438 -0.442 1 92.12 117 GLY A CA 1
ATOM 896 C C . GLY A 1 117 ? -3.615 22.234 -0.68 1 92.12 117 GLY A C 1
ATOM 897 O O . GLY A 1 117 ? -4.453 21.891 0.161 1 92.12 117 GLY A O 1
ATOM 898 N N . ASP A 1 118 ? -3.568 21.781 -1.881 1 92.81 118 ASP A N 1
ATOM 899 C CA . ASP A 1 118 ? -4.309 20.594 -2.283 1 92.81 118 ASP A CA 1
ATOM 900 C C . ASP A 1 118 ? -3.564 19.328 -1.873 1 92.81 118 ASP A C 1
ATOM 902 O O . ASP A 1 118 ? -2.412 19.125 -2.258 1 92.81 118 ASP A O 1
ATOM 906 N N . ALA A 1 119 ? -4.234 18.516 -1.135 1 94.19 119 ALA A N 1
ATOM 907 C CA . ALA A 1 119 ? -3.621 17.312 -0.573 1 94.19 119 ALA A CA 1
ATOM 908 C C . ALA A 1 119 ? -3.053 16.422 -1.673 1 94.19 119 ALA A C 1
ATOM 910 O O . ALA A 1 119 ? -2.023 15.766 -1.481 1 94.19 119 ALA A O 1
ATOM 911 N N . ARG A 1 120 ? -3.717 16.391 -2.812 1 93.5 120 ARG A N 1
ATOM 912 C CA . ARG A 1 120 ? -3.271 15.57 -3.934 1 93.5 120 ARG A CA 1
ATOM 913 C C . ARG A 1 120 ? -1.844 15.922 -4.336 1 93.5 120 ARG A C 1
ATOM 915 O O . ARG A 1 120 ? -0.992 15.039 -4.465 1 93.5 120 ARG A O 1
ATOM 922 N N . TYR A 1 121 ? -1.573 17.141 -4.43 1 96.25 121 TYR A N 1
ATOM 923 C CA . TYR A 1 121 ? -0.276 17.609 -4.898 1 96.25 121 TYR A CA 1
ATOM 924 C C . TYR A 1 121 ? 0.737 17.641 -3.762 1 96.25 121 TYR A C 1
ATOM 926 O O . TYR A 1 121 ? 1.883 17.219 -3.928 1 96.25 121 TYR A O 1
ATOM 934 N N . VAL A 1 122 ? 0.313 18.062 -2.646 1 97.06 122 VAL A N 1
ATOM 935 C CA . VAL A 1 122 ? 1.201 18.266 -1.507 1 97.06 122 VAL A CA 1
ATOM 936 C C . VAL A 1 122 ? 1.791 16.938 -1.065 1 97.06 122 VAL A C 1
ATOM 938 O O . VAL A 1 122 ? 2.977 16.844 -0.739 1 97.06 122 VAL A O 1
ATOM 941 N N . LEU A 1 123 ? 1.004 15.914 -1.079 1 97.75 123 LEU A N 1
ATOM 942 C CA . LEU A 1 123 ? 1.483 14.602 -0.645 1 97.75 123 LEU A CA 1
ATOM 943 C C . LEU A 1 123 ? 2.494 14.039 -1.637 1 97.75 123 LEU A C 1
ATOM 945 O O . LEU A 1 123 ? 3.496 13.438 -1.235 1 97.75 123 LEU A O 1
ATOM 949 N N . CYS A 1 124 ? 2.229 14.258 -2.891 1 97.56 124 CYS A N 1
ATOM 950 C CA . CYS A 1 124 ? 3.184 13.805 -3.895 1 97.56 124 CYS A CA 1
ATOM 951 C C . CYS A 1 124 ? 4.484 14.594 -3.803 1 97.56 124 CYS A C 1
ATOM 953 O O . CYS A 1 124 ? 5.57 14.023 -3.938 1 97.56 124 CYS A O 1
ATOM 955 N N . GLU A 1 125 ? 4.367 15.844 -3.543 1 97.88 125 GLU A N 1
ATOM 956 C CA . GLU A 1 125 ? 5.547 16.688 -3.371 1 97.88 125 GLU A CA 1
ATOM 957 C C . GLU A 1 125 ? 6.336 16.281 -2.129 1 97.88 125 GLU A C 1
ATOM 959 O O . GLU A 1 125 ? 7.57 16.297 -2.141 1 97.88 125 GLU A O 1
ATOM 964 N N . ALA A 1 126 ? 5.629 15.969 -1.078 1 98.06 126 ALA A N 1
ATOM 965 C CA . ALA A 1 126 ? 6.285 15.5 0.139 1 98.06 126 ALA A CA 1
ATOM 966 C C . ALA A 1 126 ? 7.047 14.203 -0.114 1 98.06 126 ALA A C 1
ATOM 968 O O . ALA A 1 126 ? 8.148 14.016 0.401 1 98.06 126 ALA A O 1
ATOM 969 N N . ALA A 1 127 ? 6.438 13.328 -0.896 1 97.62 127 ALA A N 1
ATOM 970 C CA . ALA A 1 127 ? 7.102 12.078 -1.248 1 97.62 127 ALA A CA 1
ATOM 971 C C . ALA A 1 127 ? 8.406 12.336 -1.994 1 97.62 127 ALA A C 1
ATOM 973 O O . ALA A 1 127 ? 9.414 11.672 -1.751 1 97.62 127 ALA A O 1
ATOM 974 N N . ILE A 1 128 ? 8.406 13.336 -2.854 1 97 128 ILE A N 1
ATOM 975 C CA . ILE A 1 128 ? 9.594 13.703 -3.613 1 97 128 ILE A CA 1
ATOM 976 C C . ILE A 1 128 ? 10.625 14.328 -2.68 1 97 128 ILE A C 1
ATOM 978 O O . ILE A 1 128 ? 11.789 13.922 -2.67 1 97 128 ILE A O 1
ATOM 982 N N . LYS A 1 129 ? 10.172 15.266 -1.882 1 97.44 129 LYS A N 1
ATOM 983 C CA . LYS A 1 129 ? 11.031 16.031 -0.974 1 97.44 129 LYS A CA 1
ATOM 984 C C . LYS A 1 129 ? 11.797 15.102 -0.035 1 97.44 129 LYS A C 1
ATOM 986 O O . LYS A 1 129 ? 12.992 15.297 0.199 1 97.44 129 LYS A O 1
ATOM 991 N N . HIS A 1 130 ? 11.156 14.086 0.389 1 97.12 130 HIS A N 1
ATOM 992 C CA . HIS A 1 130 ? 11.758 13.211 1.391 1 97.12 130 HIS A CA 1
ATOM 993 C C . HIS A 1 130 ? 12.297 11.938 0.756 1 97.12 130 HIS A C 1
ATOM 995 O O . HIS A 1 130 ? 12.734 11.023 1.461 1 97.12 130 HIS A O 1
ATOM 1001 N N . ARG A 1 131 ? 12.211 11.875 -0.566 1 95.81 131 ARG A N 1
ATOM 1002 C CA . ARG A 1 131 ? 12.609 10.656 -1.265 1 95.81 131 ARG A CA 1
ATOM 1003 C C . ARG A 1 131 ? 11.969 9.43 -0.63 1 95.81 131 ARG A C 1
ATOM 1005 O O . ARG A 1 131 ? 12.656 8.453 -0.319 1 95.81 131 ARG A O 1
ATOM 1012 N N . ALA A 1 132 ? 10.688 9.508 -0.486 1 96.75 132 ALA A N 1
ATOM 1013 C CA . ALA A 1 132 ? 9.938 8.461 0.213 1 96.75 132 ALA A CA 1
ATOM 1014 C C . ALA A 1 132 ? 9.969 7.152 -0.562 1 96.75 132 ALA A C 1
ATOM 1016 O O . ALA A 1 132 ? 9.852 7.145 -1.79 1 96.75 132 ALA A O 1
ATOM 1017 N N . SER A 1 133 ? 10.164 6.051 0.18 1 95.06 133 SER A N 1
ATOM 1018 C CA . SER A 1 133 ? 10.023 4.723 -0.411 1 95.06 133 SER A CA 1
ATOM 1019 C C . SER A 1 133 ? 8.555 4.324 -0.529 1 95.06 133 SER A C 1
ATOM 1021 O O . SER A 1 133 ? 8.172 3.617 -1.463 1 95.06 133 SER A O 1
ATOM 1023 N N . VAL A 1 134 ? 7.785 4.82 0.43 1 97 134 VAL A N 1
ATOM 1024 C CA . VAL A 1 134 ? 6.367 4.492 0.456 1 97 134 VAL A CA 1
ATOM 1025 C C . VAL A 1 134 ? 5.555 5.727 0.852 1 97 134 VAL A C 1
ATOM 1027 O O . VAL A 1 134 ? 5.91 6.43 1.8 1 97 134 VAL A O 1
ATOM 1030 N N . LEU A 1 135 ? 4.562 6 0.146 1 98.31 135 LEU A N 1
ATOM 1031 C CA . LEU A 1 135 ? 3.529 6.965 0.515 1 98.31 135 LEU A CA 1
ATOM 1032 C C . LEU A 1 135 ? 2.266 6.254 0.984 1 98.31 135 LEU A C 1
ATOM 1034 O O . LEU A 1 135 ? 1.686 5.457 0.244 1 98.31 135 LEU A O 1
ATOM 1038 N N . VAL A 1 136 ? 1.84 6.535 2.186 1 98.25 136 VAL A N 1
ATOM 1039 C CA . VAL A 1 136 ? 0.672 5.895 2.781 1 98.25 136 VAL A CA 1
ATOM 1040 C C . VAL A 1 136 ? -0.495 6.875 2.818 1 98.25 136 VAL A C 1
ATOM 1042 O O . VAL A 1 136 ? -0.349 8 3.299 1 98.25 136 VAL A O 1
ATOM 1045 N N . VAL A 1 137 ? -1.646 6.461 2.32 1 96.94 137 VAL A N 1
ATOM 1046 C CA . VAL A 1 137 ? -2.873 7.246 2.379 1 96.94 137 VAL A CA 1
ATOM 1047 C C . VAL A 1 137 ? -4.051 6.344 2.742 1 96.94 137 VAL A C 1
ATOM 1049 O O . VAL A 1 137 ? -4.012 5.137 2.496 1 96.94 137 VAL A O 1
ATOM 1052 N N . GLY A 1 138 ? -5.016 6.891 3.414 1 95 138 GLY A N 1
ATOM 1053 C CA . GLY A 1 138 ? -6.25 6.16 3.645 1 95 138 GLY A CA 1
ATOM 1054 C C . GLY A 1 138 ? -7.117 6.043 2.404 1 95 138 GLY A C 1
ATOM 1055 O O . GLY A 1 138 ? -7.059 6.902 1.52 1 95 138 GLY A O 1
ATOM 1056 N N . SER A 1 139 ? -7.91 5.039 2.359 1 91.06 139 SER A N 1
ATOM 1057 C CA . SER A 1 139 ? -8.789 4.848 1.212 1 91.06 139 SER A CA 1
ATOM 1058 C C . SER A 1 139 ? -9.875 5.918 1.167 1 91.06 139 SER A C 1
ATOM 1060 O O . SER A 1 139 ? -10.352 6.285 0.089 1 91.06 139 SER A O 1
ATOM 1062 N N . ARG A 1 140 ? -10.211 6.305 2.455 1 82.56 140 ARG A N 1
ATOM 1063 C CA . ARG A 1 140 ? -11.273 7.301 2.553 1 82.56 140 ARG A CA 1
ATOM 1064 C C . ARG A 1 140 ? -10.828 8.492 3.393 1 82.56 140 ARG A C 1
ATOM 1066 O O . ARG A 1 140 ? -9.82 8.422 4.098 1 82.56 140 ARG A O 1
ATOM 1073 N N . GLY A 1 141 ? -11.5 9.641 3.197 1 71.31 141 GLY A N 1
ATOM 1074 C CA . GLY A 1 141 ? -11.336 10.867 3.965 1 71.31 141 GLY A CA 1
ATOM 1075 C C . GLY A 1 141 ? -12.617 11.656 4.117 1 71.31 141 GLY A C 1
ATOM 1076 O O . GLY A 1 141 ? -13.688 11.078 4.336 1 71.31 141 GLY A O 1
ATOM 1077 N N . HIS A 1 142 ? -12.477 12.922 4.152 1 61.78 142 HIS A N 1
ATOM 1078 C CA . HIS A 1 142 ? -13.641 13.773 4.348 1 61.78 142 HIS A CA 1
ATOM 1079 C C . HIS A 1 142 ? -14.617 13.656 3.182 1 61.78 142 HIS A C 1
ATOM 1081 O O . HIS A 1 142 ? -15.805 13.938 3.328 1 61.78 142 HIS A O 1
ATOM 1087 N N . GLY A 1 143 ? -14.117 13.25 2.119 1 59.31 143 GLY A N 1
ATOM 1088 C CA . GLY A 1 143 ? -14.992 13.344 0.962 1 59.31 143 GLY A CA 1
ATOM 1089 C C . GLY A 1 143 ? -16.078 12.281 0.944 1 59.31 143 GLY A C 1
ATOM 1090 O O . GLY A 1 143 ? -15.953 11.25 1.613 1 59.31 143 GLY A O 1
ATOM 1091 N N . GLY A 1 144 ? -17.359 12.758 1.025 1 50.69 144 GLY A N 1
ATOM 1092 C CA . GLY A 1 144 ? -18.688 12.18 0.994 1 50.69 144 GLY A CA 1
ATOM 1093 C C . GLY A 1 144 ? -18.797 10.984 0.063 1 50.69 144 GLY A C 1
ATOM 1094 O O . GLY A 1 144 ? -19.906 10.484 -0.184 1 50.69 144 GLY A O 1
ATOM 1095 N N . MET A 1 145 ? -17.719 10.766 -0.601 1 54.97 145 MET A N 1
ATOM 1096 C CA . MET A 1 145 ? -18.094 9.688 -1.514 1 54.97 145 MET A CA 1
ATOM 1097 C C . MET A 1 145 ? -18.078 8.344 -0.804 1 54.97 145 MET A C 1
ATOM 1099 O O . MET A 1 145 ? -17.141 7.551 -0.998 1 54.97 145 MET A O 1
ATOM 1103 N N . LYS A 1 146 ? -18.891 8.344 0.153 1 55.44 146 LYS A N 1
ATOM 1104 C CA . LYS A 1 146 ? -19.109 7.148 0.959 1 55.44 146 LYS A CA 1
ATOM 1105 C C . LYS A 1 146 ? -19.234 5.91 0.079 1 55.44 146 LYS A C 1
ATOM 1107 O O . LYS A 1 146 ? -18.922 4.801 0.515 1 55.44 146 LYS A O 1
ATOM 1112 N N . ARG A 1 147 ? -19.594 6.375 -1.213 1 56.44 147 ARG A N 1
ATOM 1113 C CA . ARG A 1 147 ? -19.875 5.238 -2.084 1 56.44 147 ARG A CA 1
ATOM 1114 C C . ARG A 1 147 ? -18.609 4.824 -2.852 1 56.44 147 ARG A C 1
ATOM 1116 O O . ARG A 1 147 ? -18.562 3.738 -3.43 1 56.44 147 ARG A O 1
ATOM 1123 N N . ALA A 1 148 ? -17.688 5.867 -2.701 1 61.25 148 ALA A N 1
ATOM 1124 C CA . ALA A 1 148 ? -16.5 5.539 -3.486 1 61.25 148 ALA A CA 1
ATOM 1125 C C . ALA A 1 148 ? -15.562 4.609 -2.711 1 61.25 148 ALA A C 1
ATOM 1127 O O . ALA A 1 148 ? -15.445 4.719 -1.487 1 61.25 148 ALA A O 1
ATOM 1128 N N . PHE A 1 149 ? -15.117 3.613 -3.328 1 77.25 149 PHE A N 1
ATOM 1129 C CA . PHE A 1 149 ? -14.203 2.652 -2.721 1 77.25 149 PHE A CA 1
ATOM 1130 C C . PHE A 1 149 ? -12.828 3.275 -2.494 1 77.25 149 PHE A C 1
ATOM 1132 O O . PHE A 1 149 ? -12.07 2.816 -1.641 1 77.25 149 PHE A O 1
ATOM 1139 N N . LEU A 1 150 ? -12.633 4.449 -3.268 1 88.19 150 LEU A N 1
ATOM 1140 C CA . LEU A 1 150 ? -11.336 5.109 -3.16 1 88.19 150 LEU A CA 1
ATOM 1141 C C . LEU A 1 150 ? -11.5 6.625 -3.201 1 88.19 150 LEU A C 1
ATOM 1143 O O . LEU A 1 150 ? -12.133 7.164 -4.113 1 88.19 150 LEU A O 1
ATOM 1147 N N . GLY A 1 151 ? -11.039 7.344 -2.252 1 89.25 151 GLY A N 1
ATOM 1148 C CA . GLY A 1 151 ? -11.086 8.797 -2.191 1 89.25 151 GLY A CA 1
ATOM 1149 C C . GLY A 1 151 ? -10.312 9.469 -3.311 1 89.25 151 GLY A C 1
ATOM 1150 O O . GLY A 1 151 ? -9.438 8.859 -3.922 1 89.25 151 GLY A O 1
ATOM 1151 N N . SER A 1 152 ? -10.609 10.688 -3.574 1 89.44 152 SER A N 1
ATOM 1152 C CA . SER A 1 152 ? -10.016 11.453 -4.66 1 89.44 152 SER A CA 1
ATOM 1153 C C . SER A 1 152 ? -8.516 11.633 -4.445 1 89.44 152 SER A C 1
ATOM 1155 O O . SER A 1 152 ? -7.73 11.539 -5.391 1 89.44 152 SER A O 1
ATOM 1157 N N . VAL A 1 153 ? -8.102 11.875 -3.223 1 92.19 153 VAL A N 1
ATOM 1158 C CA . VAL A 1 153 ? -6.684 12.078 -2.922 1 92.19 153 VAL A CA 1
ATOM 1159 C C . VAL A 1 153 ? -5.926 10.766 -3.105 1 92.19 153 VAL A C 1
ATOM 1161 O O . VAL A 1 153 ? -4.871 10.742 -3.744 1 92.19 153 VAL A O 1
ATOM 1164 N N . SER A 1 154 ? -6.469 9.734 -2.57 1 94.62 154 SER A N 1
ATOM 1165 C CA . SER A 1 154 ? -5.828 8.43 -2.699 1 94.62 154 SER A CA 1
ATOM 1166 C C . SER A 1 154 ? -5.742 8 -4.16 1 94.62 154 SER A C 1
ATOM 1168 O O . SER A 1 154 ? -4.723 7.457 -4.59 1 94.62 154 SER A O 1
ATOM 1170 N N . ASP A 1 155 ? -6.762 8.258 -4.883 1 92.25 155 ASP A N 1
ATOM 1171 C CA . ASP A 1 155 ? -6.773 7.938 -6.305 1 92.25 155 ASP A CA 1
ATOM 1172 C C . ASP A 1 155 ? -5.691 8.719 -7.055 1 92.25 155 ASP A C 1
ATOM 1174 O O . ASP A 1 155 ? -4.984 8.156 -7.895 1 92.25 155 ASP A O 1
ATOM 1178 N N . TYR A 1 156 ? -5.605 9.953 -6.723 1 93.25 156 TYR A N 1
ATOM 1179 C CA . TYR A 1 156 ? -4.582 10.781 -7.352 1 93.25 156 TYR A CA 1
ATOM 1180 C C . TYR A 1 156 ? -3.188 10.258 -7.027 1 93.25 156 TYR A C 1
ATOM 1182 O O . TYR A 1 156 ? -2.342 10.141 -7.918 1 93.25 156 TYR A O 1
ATOM 1190 N N . CYS A 1 157 ? -2.912 9.906 -5.848 1 96 157 CYS A N 1
ATOM 1191 C CA . CYS A 1 157 ? -1.595 9.453 -5.414 1 96 157 CYS A CA 1
ATOM 1192 C C . CYS A 1 157 ? -1.217 8.141 -6.098 1 96 157 CYS A C 1
ATOM 1194 O O . CYS A 1 157 ? -0.066 7.957 -6.5 1 96 157 CYS A O 1
ATOM 1196 N N . VAL A 1 158 ? -2.193 7.293 -6.246 1 94.31 158 VAL A N 1
ATOM 1197 C CA . VAL A 1 158 ? -1.933 6 -6.875 1 94.31 158 VAL A CA 1
ATOM 1198 C C . VAL A 1 158 ? -1.459 6.211 -8.312 1 94.31 158 VAL A C 1
ATOM 1200 O O . VAL A 1 158 ? -0.595 5.48 -8.797 1 94.31 158 VAL A O 1
ATOM 1203 N N . HIS A 1 159 ? -1.893 7.211 -8.906 1 92.12 159 HIS A N 1
ATOM 1204 C CA . HIS A 1 159 ? -1.611 7.43 -10.32 1 92.12 159 HIS A CA 1
ATOM 1205 C C . HIS A 1 159 ? -0.399 8.336 -10.508 1 92.12 159 HIS A C 1
ATOM 1207 O O . HIS A 1 159 ? 0.345 8.188 -11.477 1 92.12 159 HIS A O 1
ATOM 1213 N N . GLN A 1 160 ? -0.193 9.203 -9.516 1 93.56 160 GLN A N 1
ATOM 1214 C CA . GLN A 1 160 ? 0.737 10.281 -9.836 1 93.56 160 GLN A CA 1
ATOM 1215 C C . GLN A 1 160 ? 1.948 10.266 -8.914 1 93.56 160 GLN A C 1
ATOM 1217 O O . GLN A 1 160 ? 2.963 10.898 -9.195 1 93.56 160 GLN A O 1
ATOM 1222 N N . ALA A 1 161 ? 1.818 9.586 -7.801 1 94.88 161 ALA A N 1
ATOM 1223 C CA . ALA A 1 161 ? 2.938 9.594 -6.863 1 94.88 161 ALA A CA 1
ATOM 1224 C C . ALA A 1 161 ? 4.184 8.984 -7.492 1 94.88 161 ALA A C 1
ATOM 1226 O O . ALA A 1 161 ? 4.094 8 -8.234 1 94.88 161 ALA A O 1
ATOM 1227 N N . PRO A 1 162 ? 5.336 9.492 -7.207 1 93.12 162 PRO A N 1
ATOM 1228 C CA . PRO A 1 162 ? 6.586 9.016 -7.809 1 93.12 162 PRO A CA 1
ATOM 1229 C C . PRO A 1 162 ? 7.117 7.75 -7.137 1 93.12 162 PRO A C 1
ATOM 1231 O O . PRO A 1 162 ? 8.18 7.25 -7.512 1 93.12 162 PRO A O 1
ATOM 1234 N N . CYS A 1 163 ? 6.449 7.293 -6.141 1 95.5 163 CYS A N 1
ATOM 1235 C CA . CYS A 1 163 ? 6.922 6.16 -5.352 1 95.5 163 CYS A CA 1
ATOM 1236 C C . CYS A 1 163 ? 5.793 5.176 -5.078 1 95.5 163 CYS A C 1
ATOM 1238 O O . CYS A 1 163 ? 4.664 5.379 -5.527 1 95.5 163 CYS A O 1
ATOM 1240 N N . THR A 1 164 ? 6.133 4.102 -4.418 1 97 164 THR A N 1
ATOM 1241 C CA . THR A 1 164 ? 5.168 3.086 -4.012 1 97 164 THR A CA 1
ATOM 1242 C C . THR A 1 164 ? 4.082 3.697 -3.129 1 97 164 THR A C 1
ATOM 1244 O O . THR A 1 164 ? 4.375 4.508 -2.248 1 97 164 THR A O 1
ATOM 1247 N N . VAL A 1 165 ? 2.848 3.371 -3.447 1 97.69 165 VAL A N 1
ATOM 1248 C CA . VAL A 1 165 ? 1.719 3.916 -2.699 1 97.69 165 VAL A CA 1
ATOM 1249 C C . VAL A 1 165 ? 0.998 2.791 -1.96 1 97.69 165 VAL A C 1
ATOM 1251 O O . VAL A 1 165 ? 0.75 1.725 -2.527 1 97.69 165 VAL A O 1
ATOM 1254 N N . MET A 1 166 ? 0.713 3.021 -0.74 1 98.12 166 MET A N 1
ATOM 1255 C CA . MET A 1 166 ? -0.078 2.098 0.068 1 98.12 166 MET A CA 1
ATOM 1256 C C . MET A 1 166 ? -1.422 2.713 0.44 1 98.12 166 MET A C 1
ATOM 1258 O O . MET A 1 166 ? -1.472 3.77 1.074 1 98.12 166 MET A O 1
ATOM 1262 N N . ILE A 1 167 ? -2.459 2.076 0.012 1 97.12 167 ILE A N 1
ATOM 1263 C CA . ILE A 1 167 ? -3.818 2.488 0.34 1 97.12 167 ILE A CA 1
ATOM 1264 C C . ILE A 1 167 ? -4.336 1.666 1.519 1 97.12 167 ILE A C 1
ATOM 1266 O O . ILE A 1 167 ? -4.613 0.472 1.377 1 97.12 167 ILE A O 1
ATOM 1270 N N . VAL A 1 168 ? -4.52 2.283 2.625 1 96.75 168 VAL A N 1
ATOM 1271 C CA . VAL A 1 168 ? -4.945 1.592 3.838 1 96.75 168 VAL A CA 1
ATOM 1272 C C . VAL A 1 168 ? -6.469 1.559 3.904 1 96.75 168 VAL A C 1
ATOM 1274 O O . VAL A 1 168 ? -7.125 2.602 3.826 1 96.75 168 VAL A O 1
ATOM 1277 N N . LYS A 1 169 ? -6.965 0.414 3.99 1 92.25 169 LYS A N 1
ATOM 1278 C CA . LYS A 1 169 ? -8.406 0.23 4.109 1 92.25 169 LYS A CA 1
ATOM 1279 C C . LYS A 1 169 ? -8.797 -0.139 5.539 1 92.25 169 LYS A C 1
ATOM 1281 O O . LYS A 1 169 ? -8.375 -1.176 6.055 1 92.25 169 LYS A O 1
ATOM 1286 N N . ILE A 1 170 ? -9.438 0.745 6.133 1 85.5 170 ILE A N 1
ATOM 1287 C CA . ILE A 1 170 ? -9.859 0.545 7.516 1 85.5 170 ILE A CA 1
ATOM 1288 C C . ILE A 1 170 ? -11.242 -0.088 7.551 1 85.5 170 ILE A C 1
ATOM 1290 O O . ILE A 1 170 ? -12.188 0.43 6.941 1 85.5 170 ILE A O 1
ATOM 1294 N N . ASN A 1 171 ? -11.195 -1.461 7.898 1 68.19 171 ASN A N 1
ATOM 1295 C CA . ASN A 1 171 ? -12.5 -2.09 8.094 1 68.19 171 ASN A CA 1
ATOM 1296 C C . ASN A 1 171 ? -13.117 -1.692 9.438 1 68.19 171 ASN A C 1
ATOM 1298 O O . ASN A 1 171 ? -12.406 -1.568 10.438 1 68.19 171 ASN A O 1
ATOM 1302 N N . HIS A 1 172 ? -13.953 -0.766 9.43 1 53.31 172 HIS A N 1
ATOM 1303 C CA . HIS A 1 172 ? -14.617 -0.327 10.648 1 53.31 172 HIS A CA 1
ATOM 1304 C C . HIS A 1 1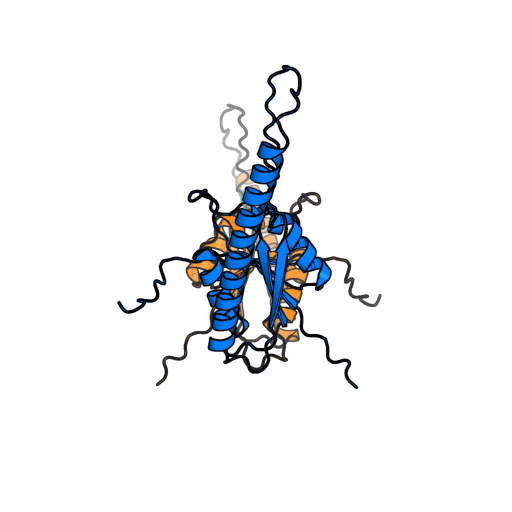72 ? -15.062 -1.518 11.492 1 53.31 172 HIS A C 1
ATOM 1306 O O . HIS A 1 172 ? -15.703 -1.344 12.531 1 53.31 172 HIS A O 1
ATOM 1312 N N . SER A 1 173 ? -14.82 -2.713 11 1 45.94 173 SER A N 1
ATOM 1313 C CA . SER A 1 173 ? -15.344 -3.68 11.961 1 45.94 173 SER A CA 1
ATOM 1314 C C . SER A 1 173 ? -14.492 -3.723 13.227 1 45.94 173 SER A C 1
ATOM 1316 O O . SER A 1 173 ? -14.789 -4.48 14.148 1 45.94 173 SER A O 1
ATOM 1318 N N . THR A 1 174 ? -13.266 -3.467 13.109 1 37.62 174 THR A N 1
ATOM 1319 C CA . THR A 1 174 ? -12.523 -3.557 14.359 1 37.62 174 THR A CA 1
ATOM 1320 C C . THR A 1 174 ? -12.891 -2.402 15.289 1 37.62 174 THR A C 1
ATOM 1322 O O . THR A 1 174 ? -12.352 -1.301 15.164 1 37.62 174 THR A O 1
ATOM 1325 N N . LYS A 1 175 ? -14.07 -2.023 15.438 1 35.34 175 LYS A N 1
ATOM 1326 C CA . LYS A 1 175 ? -14.391 -1.166 16.578 1 35.34 175 LYS A CA 1
ATOM 1327 C C . LYS A 1 175 ? -13.594 -1.573 17.812 1 35.34 175 LYS A C 1
ATOM 1329 O O . LYS A 1 175 ? -13.672 -2.719 18.266 1 35.34 175 LYS A O 1
ATOM 1334 N N . THR A 1 176 ? -12.43 -1.099 17.922 1 31.92 176 THR A N 1
ATOM 1335 C CA . THR A 1 176 ? -12.023 -1.088 19.328 1 31.92 176 THR A CA 1
ATOM 1336 C C . THR A 1 176 ? -13.195 -0.726 20.219 1 31.92 176 THR A C 1
ATOM 1338 O O . THR A 1 176 ? -13.898 0.258 19.984 1 31.92 176 THR A O 1
ATOM 1341 N N . LYS A 1 177 ? -13.852 -1.662 20.859 1 32.66 177 LYS A N 1
ATOM 1342 C CA . LYS A 1 177 ? -14.664 -1.387 22.047 1 32.66 177 LYS A CA 1
ATOM 1343 C C . LYS A 1 177 ? -14.062 -0.258 22.875 1 32.66 177 LYS A C 1
ATOM 1345 O O . LYS A 1 177 ? -13.047 -0.452 23.547 1 32.66 177 LYS A O 1
ATOM 1350 N N . VAL A 1 178 ? -13.797 0.857 22.328 1 26.72 178 VAL A N 1
ATOM 1351 C CA . VAL A 1 178 ? -13.547 1.896 23.328 1 26.72 178 VAL A CA 1
ATOM 1352 C C . VAL A 1 178 ? -14.633 1.858 24.391 1 26.72 178 VAL A C 1
ATOM 1354 O O . VAL A 1 178 ? -15.828 1.898 24.078 1 26.72 178 VAL A O 1
ATOM 1357 N N . LEU A 1 179 ? -14.352 1.179 25.484 1 27.73 179 LEU A N 1
ATOM 1358 C CA . LEU A 1 179 ? -15.102 1.198 26.734 1 27.73 179 LEU A CA 1
ATOM 1359 C C . LEU A 1 179 ? -15.719 2.572 26.984 1 27.73 179 LEU A C 1
ATOM 1361 O O . LEU A 1 179 ? -15.016 3.582 26.984 1 27.73 179 LEU A O 1
ATOM 1365 N N . LYS A 1 180 ? -16.938 2.799 26.531 1 25.33 180 LYS A N 1
ATOM 1366 C CA . LYS A 1 180 ? -17.75 3.701 27.344 1 25.33 180 LYS A CA 1
ATOM 1367 C C . LYS A 1 180 ? -17.938 3.154 28.75 1 25.33 180 LYS A C 1
ATOM 1369 O O . LYS A 1 180 ? -18.203 1.965 28.938 1 25.33 180 LYS A O 1
ATOM 1374 N N . MET B 1 1 ? -0.228 -18.781 28.344 1 25.92 1 MET B N 1
ATOM 1375 C CA . MET B 1 1 ? 0.573 -18.812 27.125 1 25.92 1 MET B CA 1
ATOM 1376 C C . MET B 1 1 ? 0.205 -17.672 26.203 1 25.92 1 MET B C 1
ATOM 1378 O O . MET B 1 1 ? -0.971 -17.469 25.891 1 25.92 1 MET B O 1
ATOM 1382 N N . ALA B 1 2 ? 0.77 -16.453 26.172 1 34.44 2 ALA B N 1
ATOM 1383 C CA . ALA B 1 2 ? 0.4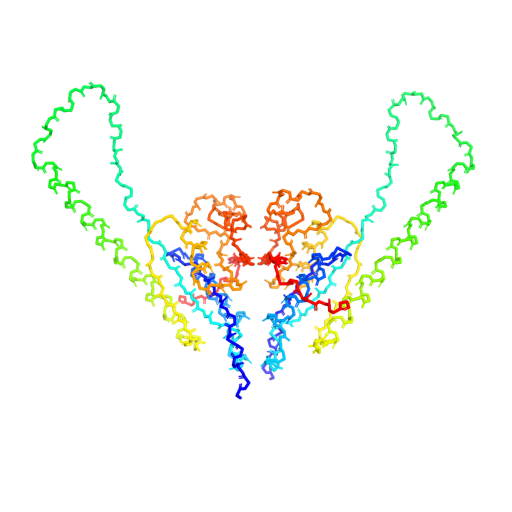01 -15.219 25.484 1 34.44 2 ALA B CA 1
ATOM 1384 C C . ALA B 1 2 ? -0.01 -15.5 24.031 1 34.44 2 ALA B C 1
ATOM 1386 O O . ALA B 1 2 ? 0.663 -16.25 23.328 1 34.44 2 ALA B O 1
ATOM 1387 N N . ALA B 1 3 ? -1.13 -15.766 23.766 1 38.06 3 ALA B N 1
ATOM 1388 C CA . ALA B 1 3 ? -1.677 -16.125 22.453 1 38.06 3 ALA B CA 1
ATOM 1389 C C . ALA B 1 3 ? -0.821 -15.562 21.328 1 38.06 3 ALA B C 1
ATOM 1391 O O . ALA B 1 3 ? -0.554 -14.359 21.281 1 38.06 3 ALA B O 1
ATOM 1392 N N . ALA B 1 4 ? 0.229 -16.062 20.875 1 44.69 4 ALA B N 1
ATOM 1393 C CA . ALA B 1 4 ? 1.224 -15.719 19.875 1 44.69 4 ALA B CA 1
ATOM 1394 C C . ALA B 1 4 ? 0.6 -14.898 18.75 1 44.69 4 ALA B C 1
ATOM 1396 O O . ALA B 1 4 ? -0.314 -15.359 18.062 1 44.69 4 ALA B O 1
ATOM 1397 N N . ALA B 1 5 ? 0.242 -13.727 19 1 55.72 5 ALA B N 1
ATOM 1398 C CA . ALA B 1 5 ? -0.41 -12.844 18.031 1 55.72 5 ALA B CA 1
ATOM 1399 C C . ALA B 1 5 ? 0.088 -13.117 16.609 1 55.72 5 ALA B C 1
ATOM 1401 O O . ALA B 1 5 ? 1.296 -13.188 16.375 1 55.72 5 ALA B O 1
ATOM 1402 N N . SER B 1 6 ? -0.632 -14.055 15.93 1 71.81 6 SER B N 1
ATOM 1403 C CA . SER B 1 6 ? -0.31 -14.508 14.578 1 71.81 6 SER B CA 1
ATOM 1404 C C . SER B 1 6 ? 0.182 -13.344 13.719 1 71.81 6 SER B C 1
ATOM 1406 O O . SER B 1 6 ? -0.235 -12.203 13.906 1 71.81 6 SER B O 1
ATOM 1408 N N . LYS B 1 7 ? 1.361 -13.5 13.125 1 83.19 7 LYS B N 1
ATOM 1409 C CA . LYS B 1 7 ? 1.951 -12.516 12.219 1 83.19 7 LYS B CA 1
ATOM 1410 C C . LYS B 1 7 ? 0.963 -12.109 11.125 1 83.19 7 LYS B C 1
ATOM 1412 O O . LYS B 1 7 ? 0.25 -12.953 10.586 1 83.19 7 LYS B O 1
ATOM 1417 N N . PRO B 1 8 ? 0.832 -10.844 11.016 1 90.56 8 PRO B N 1
ATOM 1418 C CA . PRO B 1 8 ? 0.009 -10.445 9.867 1 90.56 8 PRO B CA 1
ATOM 1419 C C . PRO B 1 8 ? 0.505 -11.031 8.555 1 90.56 8 PRO B C 1
ATOM 1421 O O . PRO B 1 8 ? 1.689 -11.352 8.422 1 90.56 8 PRO B O 1
ATOM 1424 N N . VAL B 1 9 ? -0.398 -11.203 7.648 1 95.25 9 VAL B N 1
ATOM 1425 C CA . VAL B 1 9 ? -0.076 -11.852 6.379 1 95.25 9 VAL B CA 1
ATOM 1426 C C . VAL B 1 9 ? 0.02 -10.805 5.273 1 95.25 9 VAL B C 1
ATOM 1428 O O . VAL B 1 9 ? -0.809 -9.891 5.199 1 95.25 9 VAL B O 1
ATOM 1431 N N . MET B 1 10 ? 1.042 -10.891 4.453 1 96.62 10 MET B N 1
ATOM 1432 C CA . MET B 1 10 ? 1.211 -10.117 3.23 1 96.62 10 MET B CA 1
ATOM 1433 C C . MET B 1 10 ? 1.11 -11.016 2 1 96.62 10 MET B C 1
ATOM 1435 O O . MET B 1 10 ? 1.824 -12.016 1.894 1 96.62 10 MET B O 1
ATOM 1439 N N . VAL B 1 11 ? 0.178 -10.695 1.145 1 98.31 11 VAL B N 1
ATOM 1440 C CA . VAL B 1 11 ? 0.032 -11.422 -0.115 1 98.31 11 VAL B CA 1
ATOM 1441 C C . VAL B 1 11 ? 0.622 -10.594 -1.256 1 98.31 11 VAL B C 1
ATOM 1443 O O . VAL B 1 11 ? 0.373 -9.391 -1.352 1 98.31 11 VAL B O 1
ATOM 1446 N N . ILE B 1 12 ? 1.426 -11.203 -2.109 1 98.44 12 ILE B N 1
ATOM 1447 C CA . ILE B 1 12 ? 1.991 -10.508 -3.256 1 98.44 12 ILE B CA 1
ATOM 1448 C C . ILE B 1 12 ? 1.708 -11.289 -4.535 1 98.44 12 ILE B C 1
ATOM 1450 O O . ILE B 1 12 ? 1.88 -12.516 -4.57 1 98.44 12 ILE B O 1
ATOM 1454 N N . GLY B 1 13 ? 1.158 -10.602 -5.539 1 97.56 13 GLY B N 1
ATOM 1455 C CA . GLY B 1 13 ? 0.988 -11.188 -6.859 1 97.56 13 GLY B CA 1
ATOM 1456 C C . GLY B 1 13 ? 2.242 -11.117 -7.707 1 97.56 13 GLY B C 1
ATOM 1457 O O . GLY B 1 13 ? 2.881 -10.07 -7.797 1 97.56 13 GLY B O 1
ATOM 1458 N N . VAL B 1 14 ? 2.561 -12.25 -8.359 1 95.94 14 VAL B N 1
ATOM 1459 C CA . VAL B 1 14 ? 3.734 -12.273 -9.227 1 95.94 14 VAL B CA 1
ATOM 1460 C C . VAL B 1 14 ? 3.383 -12.953 -10.555 1 95.94 14 VAL B C 1
ATOM 1462 O O . VAL B 1 14 ? 2.57 -13.875 -10.586 1 95.94 14 VAL B O 1
ATOM 1465 N N . ASP B 1 15 ? 3.883 -12.406 -11.578 1 91.94 15 ASP B N 1
ATOM 1466 C CA . ASP B 1 15 ? 3.852 -13.062 -12.883 1 91.94 15 ASP B CA 1
ATOM 1467 C C . ASP B 1 15 ? 5.254 -13.164 -13.477 1 91.94 15 ASP B C 1
ATOM 1469 O O . ASP B 1 15 ? 6.25 -13.055 -12.758 1 91.94 15 ASP B O 1
ATOM 1473 N N . ASP B 1 16 ? 5.359 -13.477 -14.75 1 88.94 16 ASP B N 1
ATOM 1474 C CA . ASP B 1 16 ? 6.672 -13.711 -15.344 1 88.94 16 ASP B CA 1
ATOM 1475 C C . ASP B 1 16 ? 7.25 -12.414 -15.922 1 88.94 16 ASP B C 1
ATOM 1477 O O . ASP B 1 16 ? 8.289 -12.43 -16.578 1 88.94 16 ASP B O 1
ATOM 1481 N N . SER B 1 17 ? 6.609 -11.273 -15.703 1 87.56 17 SER B N 1
ATOM 1482 C CA . SER B 1 17 ? 7.117 -10 -16.203 1 87.56 17 SER B CA 1
ATOM 1483 C C . SER B 1 17 ? 8.289 -9.508 -15.359 1 87.56 17 SER B C 1
ATOM 1485 O O . SER B 1 17 ? 8.398 -9.844 -14.18 1 87.56 17 SER B O 1
ATOM 1487 N N . GLU B 1 18 ? 9.172 -8.742 -15.891 1 87.81 18 GLU B N 1
ATOM 1488 C CA . GLU B 1 18 ? 10.305 -8.141 -15.188 1 87.81 18 GLU B CA 1
ATOM 1489 C C . GLU B 1 18 ? 9.828 -7.234 -14.055 1 87.81 18 GLU B C 1
ATOM 1491 O O . GLU B 1 18 ? 10.453 -7.191 -12.992 1 87.81 18 GLU B O 1
ATOM 1496 N N . CYS B 1 19 ? 8.773 -6.578 -14.289 1 89.44 19 CYS B N 1
ATOM 1497 C CA . CYS B 1 19 ? 8.234 -5.672 -13.273 1 89.44 19 CYS B CA 1
ATOM 1498 C C . CYS B 1 19 ? 7.766 -6.445 -12.047 1 89.44 19 CYS B C 1
ATOM 1500 O O . CYS B 1 19 ? 7.992 -6.016 -10.914 1 89.44 19 CYS B O 1
ATOM 1502 N N . ALA B 1 20 ? 7.121 -7.543 -12.305 1 93.06 20 ALA B N 1
ATOM 1503 C CA . ALA B 1 20 ? 6.617 -8.344 -11.195 1 93.06 20 ALA B CA 1
ATOM 1504 C C . ALA B 1 20 ? 7.762 -8.891 -10.344 1 93.06 20 ALA B C 1
ATOM 1506 O O . ALA B 1 20 ? 7.676 -8.906 -9.117 1 93.06 20 ALA B O 1
ATOM 1507 N N . ILE B 1 21 ? 8.812 -9.312 -11 1 92.88 21 ILE B N 1
ATOM 1508 C CA . ILE B 1 21 ? 9.977 -9.844 -10.297 1 92.88 21 ILE B CA 1
ATOM 1509 C C . ILE B 1 21 ? 10.648 -8.719 -9.508 1 92.88 21 ILE B C 1
ATOM 1511 O O . ILE B 1 21 ? 11 -8.906 -8.336 1 92.88 21 ILE B O 1
ATOM 1515 N N . ALA B 1 22 ? 10.82 -7.605 -10.148 1 94.25 22 ALA B N 1
ATOM 1516 C CA . ALA B 1 22 ? 11.391 -6.445 -9.469 1 94.25 22 ALA B CA 1
ATOM 1517 C C . ALA B 1 22 ? 10.539 -6.043 -8.266 1 94.25 22 ALA B C 1
ATOM 1519 O O . ALA B 1 22 ? 11.07 -5.621 -7.234 1 94.25 22 ALA B O 1
ATOM 1520 N N . THR B 1 23 ? 9.227 -6.141 -8.461 1 95.75 23 THR B N 1
ATOM 1521 C CA . THR B 1 23 ? 8.297 -5.832 -7.383 1 95.75 23 THR B CA 1
ATOM 1522 C C . THR B 1 23 ? 8.531 -6.758 -6.188 1 95.75 23 THR B C 1
ATOM 1524 O O . THR B 1 23 ? 8.586 -6.301 -5.047 1 95.75 23 THR B O 1
ATOM 1527 N N . LEU B 1 24 ? 8.695 -8.008 -6.441 1 96.31 24 LEU B N 1
ATOM 1528 C CA . LEU B 1 24 ? 8.969 -8.969 -5.383 1 96.31 24 LEU B CA 1
ATOM 1529 C C . LEU B 1 24 ? 10.281 -8.641 -4.672 1 96.31 24 LEU B C 1
ATOM 1531 O O . LEU B 1 24 ? 10.328 -8.586 -3.441 1 96.31 24 LEU B O 1
ATOM 1535 N N . GLU B 1 25 ? 11.273 -8.383 -5.406 1 94.5 25 GLU B N 1
ATOM 1536 C CA . GLU B 1 25 ? 12.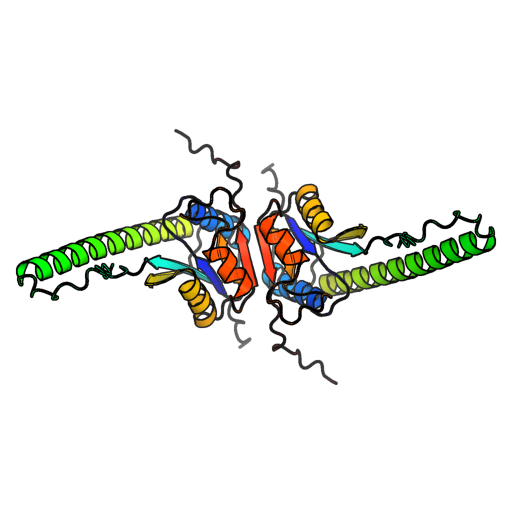578 -8.07 -4.832 1 94.5 25 GLU B CA 1
ATOM 1537 C C . GLU B 1 25 ? 12.508 -6.812 -3.969 1 94.5 25 GLU B C 1
ATOM 1539 O O . GLU B 1 25 ? 13.008 -6.797 -2.842 1 94.5 25 GLU B O 1
ATOM 1544 N N . TRP B 1 26 ? 11.93 -5.82 -4.523 1 94.06 26 TRP B N 1
ATOM 1545 C CA . TRP B 1 26 ? 11.789 -4.562 -3.799 1 94.06 26 TRP B CA 1
ATOM 1546 C C . TRP B 1 26 ? 11.039 -4.77 -2.488 1 94.06 26 TRP B C 1
ATOM 1548 O O . TRP B 1 26 ? 11.445 -4.254 -1.445 1 94.06 26 TRP B O 1
ATOM 1558 N N . THR B 1 27 ? 9.922 -5.5 -2.547 1 94.5 27 THR B N 1
ATOM 1559 C CA . THR B 1 27 ? 9.102 -5.75 -1.367 1 94.5 27 THR B CA 1
ATOM 1560 C C . THR B 1 27 ? 9.914 -6.469 -0.29 1 94.5 27 THR B C 1
ATOM 1562 O O . THR B 1 27 ? 9.852 -6.102 0.885 1 94.5 27 THR B O 1
ATOM 1565 N N . LEU B 1 28 ? 10.703 -7.438 -0.708 1 93.06 28 LEU B N 1
ATOM 1566 C CA . LEU B 1 28 ? 11.523 -8.188 0.24 1 93.06 28 LEU B CA 1
ATOM 1567 C C . LEU B 1 28 ? 12.594 -7.293 0.858 1 93.06 28 LEU B C 1
ATOM 1569 O O . LEU B 1 28 ? 12.836 -7.352 2.066 1 93.06 28 LEU B O 1
ATOM 1573 N N . ASP B 1 29 ? 13.172 -6.461 0.085 1 90.25 29 ASP B N 1
ATOM 1574 C CA . ASP B 1 29 ? 14.219 -5.57 0.569 1 90.25 29 ASP B CA 1
ATOM 1575 C C . ASP B 1 29 ? 13.664 -4.57 1.585 1 90.25 29 ASP B C 1
ATOM 1577 O O . ASP B 1 29 ? 14.336 -4.238 2.562 1 90.25 29 ASP B O 1
ATOM 1581 N N . GLN B 1 30 ? 12.445 -4.199 1.329 1 88.38 30 GLN B N 1
ATOM 1582 C CA . GLN B 1 30 ? 11.891 -3.131 2.156 1 88.38 30 GLN B CA 1
ATOM 1583 C C . GLN B 1 30 ? 11.281 -3.689 3.438 1 88.38 30 GLN B C 1
ATOM 1585 O O . GLN B 1 30 ? 11.359 -3.064 4.496 1 88.38 30 GLN B O 1
ATOM 1590 N N . PHE B 1 31 ? 10.734 -4.895 3.373 1 88.44 31 PHE B N 1
ATOM 1591 C CA . PHE B 1 31 ? 9.891 -5.305 4.492 1 88.44 31 PHE B CA 1
ATOM 1592 C C . PHE B 1 31 ? 10.445 -6.559 5.156 1 88.44 31 PHE B C 1
ATOM 1594 O O . PHE B 1 31 ? 10.047 -6.906 6.27 1 88.44 31 PHE B O 1
ATOM 1601 N N . PHE B 1 32 ? 11.336 -7.207 4.523 1 85.44 32 PHE B N 1
ATOM 1602 C CA . PHE B 1 32 ? 11.836 -8.469 5.055 1 85.44 32 PHE B CA 1
ATOM 1603 C C . PHE B 1 32 ? 13.359 -8.438 5.184 1 85.44 32 PHE B C 1
ATOM 1605 O O . PHE B 1 32 ? 14 -9.484 5.242 1 85.44 32 PHE B O 1
ATOM 1612 N N . SER B 1 33 ? 13.875 -7.273 5.184 1 75.81 33 SER B N 1
ATOM 1613 C CA . SER B 1 33 ? 15.328 -7.137 5.27 1 75.81 33 SER B CA 1
ATOM 1614 C C . SER B 1 33 ? 15.875 -7.84 6.508 1 75.81 33 SER B C 1
ATOM 1616 O O . SER B 1 33 ? 15.156 -8.016 7.496 1 75.81 33 SER B O 1
ATOM 1618 N N . GLN B 1 34 ? 17 -8.242 6.359 1 63.88 34 GLN B N 1
ATOM 1619 C CA . GLN B 1 34 ? 17.703 -9 7.387 1 63.88 34 GLN B CA 1
ATOM 1620 C C . GLN B 1 34 ? 17.906 -8.164 8.648 1 63.88 34 GLN B C 1
ATOM 1622 O O . GLN B 1 34 ? 18.125 -8.711 9.734 1 63.88 34 GLN B O 1
ATOM 1627 N N . THR B 1 35 ? 17.875 -6.91 8.398 1 61.97 35 THR B N 1
ATOM 1628 C CA . THR B 1 35 ? 18.078 -6.07 9.578 1 61.97 35 THR B CA 1
ATOM 1629 C C . THR B 1 35 ? 16.875 -6.191 10.523 1 61.97 35 THR B C 1
ATOM 1631 O O . THR B 1 35 ? 16.984 -5.836 11.703 1 61.97 35 THR B O 1
ATOM 1634 N N . ILE B 1 36 ? 15.852 -6.867 9.938 1 58.41 36 ILE B N 1
ATOM 1635 C CA . ILE B 1 36 ? 14.656 -7.074 10.742 1 58.41 36 ILE B CA 1
ATOM 1636 C C . ILE B 1 36 ? 14.695 -8.469 11.375 1 58.41 36 ILE B C 1
ATOM 1638 O O . ILE B 1 36 ? 14.664 -9.477 10.664 1 58.41 36 ILE B O 1
ATOM 1642 N N . ARG B 1 37 ? 15.125 -8.664 12.516 1 58.25 37 ARG B N 1
ATOM 1643 C CA . ARG B 1 37 ? 15.273 -9.961 13.18 1 58.25 37 ARG B CA 1
ATOM 1644 C C . ARG B 1 37 ? 13.977 -10.75 13.141 1 58.25 37 ARG B C 1
ATOM 1646 O O . ARG B 1 37 ? 13.984 -11.969 12.977 1 58.25 37 ARG B O 1
ATOM 1653 N N . ILE B 1 38 ? 12.906 -10.047 13.312 1 62.06 38 ILE B N 1
ATOM 1654 C CA . ILE B 1 38 ? 11.594 -10.688 13.258 1 62.06 38 ILE B CA 1
ATOM 1655 C C . ILE B 1 38 ? 10.781 -10.109 12.102 1 62.06 38 ILE B C 1
ATOM 1657 O O . ILE B 1 38 ? 10.523 -8.898 12.062 1 62.06 38 ILE B O 1
ATOM 1661 N N . HIS B 1 39 ? 10.633 -11 11.156 1 66.38 39 HIS B N 1
ATOM 1662 C CA . HIS B 1 39 ? 9.836 -10.516 10.031 1 66.38 39 HIS B CA 1
ATOM 1663 C C . HIS B 1 39 ? 8.414 -10.18 10.469 1 66.38 39 HIS B C 1
ATOM 1665 O O . HIS B 1 39 ? 7.723 -11.023 11.047 1 66.38 39 HIS B O 1
ATOM 1671 N N . PRO B 1 40 ? 8.023 -9.07 10.102 1 75.06 40 PRO B N 1
ATOM 1672 C CA . PRO B 1 40 ? 6.73 -8.594 10.602 1 75.06 40 PRO B CA 1
ATOM 1673 C C . PRO B 1 40 ? 5.551 -9.281 9.914 1 75.06 40 PRO B C 1
ATOM 1675 O O . PRO B 1 40 ? 4.43 -9.25 10.422 1 75.06 40 PRO B O 1
ATOM 1678 N N . PHE B 1 41 ? 5.859 -10 8.773 1 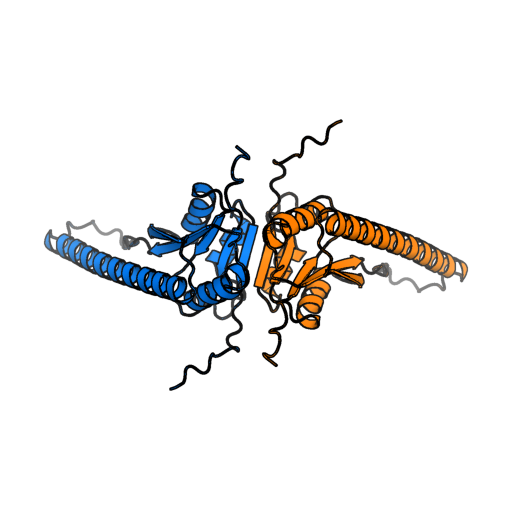87.12 41 PHE B N 1
ATOM 1679 C CA . PHE B 1 41 ? 4.746 -10.547 8.008 1 87.12 41 PHE B CA 1
ATOM 1680 C C . PHE B 1 41 ? 5.031 -11.992 7.594 1 87.12 41 PHE B C 1
ATOM 1682 O O . PHE B 1 41 ? 6.184 -12.367 7.375 1 87.12 41 PHE B O 1
ATOM 1689 N N . LYS B 1 42 ? 4.031 -12.766 7.566 1 93 42 LYS B N 1
ATOM 1690 C CA . LYS B 1 42 ? 4.039 -13.961 6.738 1 93 42 LYS B CA 1
ATOM 1691 C C . LYS B 1 42 ? 3.783 -13.625 5.27 1 93 42 LYS B C 1
ATOM 1693 O O . LYS B 1 42 ? 2.865 -12.859 4.957 1 93 42 LYS B O 1
ATOM 1698 N N . LEU B 1 43 ? 4.625 -14.164 4.457 1 95.81 43 LEU B N 1
ATOM 1699 C CA . LEU B 1 43 ? 4.527 -13.805 3.043 1 95.81 43 LEU B CA 1
ATOM 1700 C C . LEU B 1 43 ? 3.855 -14.922 2.25 1 95.81 43 LEU B C 1
ATOM 1702 O O . LEU B 1 43 ? 4.188 -16.094 2.42 1 95.81 43 LEU B O 1
ATOM 1706 N N . VAL B 1 44 ? 2.891 -14.578 1.459 1 98 44 VAL B N 1
ATOM 1707 C CA . VAL B 1 44 ? 2.258 -15.484 0.507 1 98 44 VAL B CA 1
ATOM 1708 C C . VAL B 1 44 ? 2.449 -14.961 -0.914 1 98 44 VAL B C 1
ATOM 1710 O O . VAL B 1 44 ? 2.002 -13.859 -1.24 1 98 44 VAL B O 1
ATOM 1713 N N . VAL B 1 45 ? 3.123 -15.695 -1.722 1 98.19 45 VAL B N 1
ATOM 1714 C CA . VAL B 1 45 ? 3.369 -15.344 -3.115 1 98.19 45 VAL B CA 1
ATOM 1715 C C . VAL B 1 45 ? 2.383 -16.078 -4.02 1 98.19 45 VAL B C 1
ATOM 1717 O O . VAL B 1 45 ? 2.33 -17.312 -4.023 1 98.19 45 VAL B O 1
ATOM 1720 N N . VAL B 1 46 ? 1.631 -15.328 -4.781 1 98.06 46 VAL B N 1
ATOM 1721 C CA . VAL B 1 46 ? 0.584 -15.922 -5.609 1 98.06 46 VAL B CA 1
ATOM 1722 C C . VAL B 1 46 ? 0.891 -15.68 -7.082 1 98.06 46 VAL B C 1
ATOM 1724 O O . VAL B 1 46 ? 1.109 -14.539 -7.5 1 98.06 46 VAL B O 1
ATOM 1727 N N . HIS B 1 47 ? 0.981 -16.672 -7.828 1 97.12 47 HIS B N 1
ATOM 1728 C CA . HIS B 1 47 ? 1.045 -16.594 -9.289 1 97.12 47 HIS B CA 1
ATOM 1729 C C . HIS B 1 47 ? -0.258 -17.078 -9.922 1 97.12 47 HIS B C 1
ATOM 1731 O O . HIS B 1 47 ? -0.771 -18.141 -9.562 1 97.12 47 HIS B O 1
ATOM 1737 N N . VAL B 1 48 ? -0.762 -16.25 -10.844 1 93.88 48 VAL B N 1
ATOM 1738 C CA . VAL B 1 48 ? -2.021 -16.578 -11.5 1 93.88 48 VAL B CA 1
ATOM 1739 C C . VAL B 1 48 ? -1.761 -16.953 -12.961 1 93.88 48 VAL B C 1
ATOM 1741 O O . VAL B 1 48 ? -1.213 -16.156 -13.727 1 93.88 48 VAL B O 1
ATOM 1744 N N . LYS B 1 49 ? -2.113 -18.062 -13.336 1 87.75 49 LYS B N 1
ATOM 1745 C CA . LYS B 1 49 ? -2.064 -18.531 -14.719 1 87.75 49 LYS B CA 1
ATOM 1746 C C . LYS B 1 49 ? -3.35 -18.172 -15.461 1 87.75 49 LYS B C 1
ATOM 1748 O O . LYS B 1 49 ? -4.449 -18.359 -14.93 1 87.75 49 LYS B O 1
ATOM 1753 N N . PRO B 1 50 ? -3.135 -17.5 -16.656 1 76.5 50 PRO B N 1
ATOM 1754 C CA . PRO B 1 50 ? -4.367 -17.266 -17.406 1 76.5 50 PRO B CA 1
ATOM 1755 C C . PRO B 1 50 ? -5.121 -18.562 -17.719 1 76.5 50 PRO B C 1
ATOM 1757 O O . PRO B 1 50 ? -4.5 -19.609 -17.906 1 76.5 50 PRO B O 1
ATOM 1760 N N . SER B 1 51 ? -6.473 -18.516 -17.422 1 65.62 51 SER B N 1
ATOM 1761 C CA . SER B 1 51 ? -7.262 -19.688 -17.812 1 65.62 51 SER B CA 1
ATOM 1762 C C . SER B 1 51 ? -7.332 -19.828 -19.328 1 65.62 51 SER B C 1
ATOM 1764 O O . SER B 1 51 ? -7.363 -18.828 -20.047 1 65.62 51 SER B O 1
ATOM 1766 N N . PRO B 1 52 ? -6.91 -20.938 -19.859 1 53.31 52 PRO B N 1
ATOM 1767 C CA . PRO B 1 52 ? -7.094 -21.125 -21.297 1 53.31 52 PRO B CA 1
ATOM 1768 C C . PRO B 1 52 ? -8.461 -20.641 -21.781 1 53.31 52 PRO B C 1
ATOM 1770 O O . PRO B 1 52 ? -9.492 -21.016 -21.219 1 53.31 52 PRO B O 1
ATOM 1773 N N . ASP B 1 53 ? -8.703 -19.344 -21.859 1 45.91 53 ASP B N 1
ATOM 1774 C CA . ASP B 1 53 ? -9.953 -19.031 -22.547 1 45.91 53 ASP B CA 1
ATOM 1775 C C . ASP B 1 53 ? -10.234 -20.047 -23.656 1 45.91 53 ASP B C 1
ATOM 1777 O O . ASP B 1 53 ? -9.359 -20.312 -24.484 1 45.91 53 ASP B O 1
ATOM 1781 N N . VAL B 1 54 ? -11.07 -20.938 -23.375 1 40.62 54 VAL B N 1
ATOM 1782 C CA . VAL B 1 54 ? -11.664 -21.641 -24.5 1 40.62 54 VAL B CA 1
ATOM 1783 C C . VAL B 1 54 ? -12.078 -20.641 -25.578 1 40.62 54 VAL B C 1
ATOM 1785 O O . VAL B 1 54 ? -12.906 -19.766 -25.328 1 40.62 54 VAL B O 1
ATOM 1788 N N . PHE B 1 55 ? -11.117 -20 -26.234 1 36.31 55 PHE B N 1
ATOM 1789 C CA . PHE B 1 55 ? -11.57 -19.312 -27.438 1 36.31 55 PHE B CA 1
ATOM 1790 C C . PHE B 1 55 ? -12.789 -20.016 -28.031 1 36.31 55 PHE B C 1
ATOM 1792 O O . PHE B 1 55 ? -12.664 -21.094 -28.625 1 36.31 55 PHE B O 1
ATOM 1799 N N . VAL B 1 56 ? -13.836 -20.031 -27.281 1 36.94 56 VAL B N 1
ATOM 1800 C CA . VAL B 1 56 ? -15 -20.406 -28.078 1 36.94 56 VAL B CA 1
ATOM 1801 C C . VAL B 1 56 ? -15.148 -19.453 -29.266 1 36.94 56 VAL B C 1
ATOM 1803 O O . VAL B 1 56 ? -15.32 -18.25 -29.078 1 36.94 56 VAL B O 1
ATOM 1806 N N . GLY B 1 57 ? -14.336 -19.578 -30.297 1 36.41 57 GLY B N 1
ATOM 1807 C CA . GLY B 1 57 ? -14.648 -18.969 -31.578 1 36.41 57 GLY B CA 1
ATOM 1808 C C . GLY B 1 57 ? -16.141 -18.766 -31.781 1 36.41 57 GLY B C 1
ATOM 1809 O O . GLY B 1 57 ? -16.906 -19.719 -31.844 1 36.41 57 GLY B O 1
ATOM 1810 N N . PHE B 1 58 ? -16.641 -17.75 -31.219 1 34.69 58 PHE B N 1
ATOM 1811 C CA . PHE B 1 58 ? -17.938 -17.328 -31.719 1 34.69 58 PHE B CA 1
ATOM 1812 C C . PHE B 1 58 ? -17.938 -17.219 -33.219 1 34.69 58 PHE B C 1
ATOM 1814 O O . PHE B 1 58 ? -17.422 -16.25 -33.781 1 34.69 58 PHE B O 1
ATOM 1821 N N . SER B 1 59 ? -17.594 -18.25 -34 1 36.47 59 SER B N 1
ATOM 1822 C CA . SER B 1 59 ? -18.062 -18.156 -35.375 1 36.47 59 SER B CA 1
ATOM 1823 C C . SER B 1 59 ? -19.562 -17.859 -35.438 1 36.47 59 SER B C 1
ATOM 1825 O O . SER B 1 59 ? -20.375 -18.641 -34.938 1 36.47 59 SER B O 1
ATOM 1827 N N . GLY B 1 60 ? -19.969 -16.672 -35.188 1 36.72 60 GLY B N 1
ATOM 1828 C CA . GLY B 1 60 ? -21.281 -16.188 -35.562 1 36.72 60 GLY B CA 1
ATOM 1829 C C . GLY B 1 60 ? -21.781 -16.766 -36.875 1 36.72 60 GLY B C 1
ATOM 1830 O O . GLY B 1 60 ? -22.75 -16.266 -37.438 1 36.72 60 GLY B O 1
ATOM 1831 N N . SER B 1 61 ? -20.922 -17.219 -37.812 1 36.88 61 SER B N 1
ATOM 1832 C CA . SER B 1 61 ? -21.766 -17.594 -38.938 1 36.88 61 SER B CA 1
ATOM 1833 C C . SER B 1 61 ? -22.797 -18.656 -38.531 1 36.88 61 SER B C 1
ATOM 1835 O O . SER B 1 61 ? -22.5 -19.531 -37.719 1 36.88 61 SER B O 1
ATOM 1837 N N . GLY B 1 62 ? -24.141 -18.344 -38.625 1 37.75 62 GLY B N 1
ATOM 1838 C CA . GLY B 1 62 ? -25.344 -19.156 -38.656 1 37.75 62 GLY B CA 1
ATOM 1839 C C . GLY B 1 62 ? -25.094 -20.547 -39.219 1 37.75 62 GLY B C 1
ATOM 1840 O O . GLY B 1 62 ? -26.031 -21.25 -39.625 1 37.75 62 GLY B O 1
ATOM 1841 N N . SER B 1 63 ? -24 -20.656 -40.062 1 36.25 63 SER B N 1
ATOM 1842 C CA . SER B 1 63 ? -24.125 -21.969 -40.688 1 36.25 63 SER B CA 1
ATOM 1843 C C . SER B 1 63 ? -24.125 -23.094 -39.656 1 36.25 63 SER B C 1
ATOM 1845 O O . SER B 1 63 ? -23.641 -22.906 -38.531 1 36.25 63 SER B O 1
ATOM 1847 N N . LYS B 1 64 ? -24.844 -24.188 -40.062 1 34.91 64 LYS B N 1
ATOM 1848 C CA . LYS B 1 64 ? -25.047 -25.516 -39.469 1 34.91 64 LYS B CA 1
ATOM 1849 C C . LYS B 1 64 ? -23.75 -26.047 -38.875 1 34.91 64 LYS B C 1
ATOM 1851 O O . LYS B 1 64 ? -22.688 -25.953 -39.5 1 34.91 64 LYS B O 1
ATOM 1856 N N . ILE B 1 65 ? -23.609 -25.844 -37.562 1 38.12 65 ILE B N 1
ATOM 1857 C CA . ILE B 1 65 ? -22.609 -26.594 -36.812 1 38.12 65 ILE B CA 1
ATOM 1858 C C . ILE B 1 65 ? -22.266 -27.875 -37.562 1 38.12 65 ILE B C 1
ATOM 1860 O O . ILE B 1 65 ? -23.016 -28.859 -37.531 1 38.12 65 ILE B O 1
ATOM 1864 N N . ASP B 1 66 ? -21.938 -27.734 -38.812 1 37.06 66 ASP B N 1
ATOM 1865 C CA . ASP B 1 66 ? -21.5 -29.016 -39.312 1 37.06 66 ASP B CA 1
ATOM 1866 C C . ASP B 1 66 ? -20.547 -29.719 -38.344 1 37.06 66 ASP B C 1
ATOM 1868 O O . ASP B 1 66 ? -19.734 -29.062 -37.719 1 37.06 66 ASP B O 1
ATOM 1872 N N . LEU B 1 67 ? -20.891 -30.953 -37.938 1 38.75 67 LEU B N 1
ATOM 1873 C CA . LEU B 1 67 ? -20.141 -32 -37.25 1 38.75 67 LEU B CA 1
ATOM 1874 C C . LEU B 1 67 ? -18.672 -31.953 -37.656 1 38.75 67 LEU B C 1
ATOM 1876 O O . LEU B 1 67 ? -18.312 -32.281 -38.812 1 38.75 67 LEU B O 1
ATOM 1880 N N . LEU B 1 68 ? -18 -30.891 -37.375 1 44.06 68 LEU B N 1
ATOM 1881 C CA . LEU B 1 68 ? -16.578 -31 -37.688 1 44.06 68 LEU B CA 1
ATOM 1882 C C . LEU B 1 68 ? -16.016 -32.344 -37.281 1 44.06 68 LEU B C 1
ATOM 1884 O O . LEU B 1 68 ? -16.422 -32.906 -36.25 1 44.06 68 LEU B O 1
ATOM 1888 N N . PRO B 1 69 ? -15.422 -33.094 -38.25 1 46.44 69 PRO B N 1
ATOM 1889 C CA . PRO B 1 69 ? -14.922 -34.438 -38 1 46.44 69 PRO B CA 1
ATOM 1890 C C . PRO B 1 69 ? -14.094 -34.531 -36.719 1 46.44 69 PRO B C 1
ATOM 1892 O O . PRO B 1 69 ? -13.539 -33.531 -36.25 1 46.44 69 PRO B O 1
ATOM 1895 N N . GLN B 1 70 ? -14.188 -35.688 -35.969 1 45.66 70 GLN B N 1
ATOM 1896 C CA . GLN B 1 70 ? -13.508 -36.156 -34.75 1 45.66 70 GLN B CA 1
ATOM 1897 C C . GLN B 1 70 ? -12.062 -35.688 -34.719 1 45.66 70 GLN B C 1
ATOM 1899 O O . GLN B 1 70 ? -11.5 -35.469 -33.625 1 45.66 70 GLN B O 1
ATOM 1904 N N . SER B 1 71 ? -11.445 -35.5 -35.875 1 49.19 71 SER B N 1
ATOM 1905 C CA . SER B 1 71 ? -10.031 -35.156 -35.906 1 49.19 71 SER B CA 1
ATOM 1906 C C . SER B 1 71 ? -9.797 -33.719 -35.406 1 49.19 71 SER B C 1
ATOM 1908 O O . SER B 1 71 ? -8.734 -33.406 -34.875 1 49.19 71 SER B O 1
ATOM 1910 N N . SER B 1 72 ? -10.734 -32.875 -35.625 1 49.28 72 SER B N 1
ATOM 1911 C CA . SER B 1 72 ? -10.562 -31.484 -35.25 1 49.28 72 SER B CA 1
ATOM 1912 C C . SER B 1 72 ? -10.672 -31.312 -33.75 1 49.28 72 SER B C 1
ATOM 1914 O O . SER B 1 72 ? -10.047 -30.422 -33.156 1 49.28 72 SER B O 1
ATOM 1916 N N . LEU B 1 73 ? -11.453 -32.219 -33.156 1 49.59 73 LEU B N 1
ATOM 1917 C CA . LEU B 1 73 ? -11.57 -32.188 -31.719 1 49.59 73 LEU B CA 1
ATOM 1918 C C . LEU B 1 73 ? -10.242 -32.594 -31.062 1 49.59 73 LEU B C 1
ATOM 1920 O O . LEU B 1 73 ? -9.852 -32 -30.047 1 49.59 73 LEU B O 1
ATOM 1924 N N . LEU B 1 74 ? -9.633 -33.625 -31.672 1 48.28 74 LEU B N 1
ATOM 1925 C CA . LEU B 1 74 ? -8.352 -34.062 -31.109 1 48.28 74 LEU B CA 1
ATOM 1926 C C . LEU B 1 74 ? -7.316 -32.938 -31.219 1 48.28 74 LEU B C 1
ATOM 1928 O O . LEU B 1 74 ? -6.512 -32.75 -30.312 1 48.28 74 LEU B O 1
ATOM 1932 N N . ARG B 1 75 ? -7.297 -32.219 -32.375 1 50.25 75 ARG B N 1
ATOM 1933 C CA . ARG B 1 75 ? -6.332 -31.141 -32.531 1 50.25 75 ARG B CA 1
ATOM 1934 C C . ARG B 1 75 ? -6.59 -30.031 -31.516 1 50.25 75 ARG B C 1
ATOM 1936 O O . ARG B 1 75 ? -5.648 -29.391 -31.031 1 50.25 75 ARG B O 1
ATOM 1943 N N . SER B 1 76 ? -7.906 -29.969 -31.281 1 53.22 76 SER B N 1
ATOM 1944 C CA . SER B 1 76 ? -8.266 -28.938 -30.297 1 53.22 76 SER B CA 1
ATOM 1945 C C . SER B 1 76 ? -7.812 -29.328 -28.891 1 53.22 76 SER B C 1
ATOM 1947 O O . SER B 1 76 ? -7.309 -28.5 -28.141 1 53.22 76 SER B O 1
ATOM 1949 N N . VAL B 1 77 ? -7.949 -30.656 -28.656 1 52.94 77 VAL B N 1
ATOM 1950 C CA . VAL B 1 77 ? -7.543 -31.141 -27.344 1 52.94 77 VAL B CA 1
ATOM 1951 C C . VAL B 1 77 ? -6.023 -31.094 -27.219 1 52.94 77 VAL B C 1
ATOM 1953 O O . VAL B 1 77 ? -5.492 -30.734 -26.172 1 52.94 77 VAL B O 1
ATOM 1956 N N . GLU B 1 78 ? -5.316 -31.531 -28.281 1 54.19 78 GLU B N 1
ATOM 1957 C CA . GLU B 1 78 ? -3.859 -31.5 -28.25 1 54.19 78 GLU B CA 1
ATOM 1958 C C . GLU B 1 78 ? -3.332 -30.078 -28.109 1 54.19 78 GLU B C 1
ATOM 1960 O O . GLU B 1 78 ? -2.357 -29.844 -27.391 1 54.19 78 GLU B O 1
ATOM 1965 N N . THR B 1 79 ? -3.926 -29.203 -28.859 1 56.12 79 THR B N 1
ATOM 1966 C CA . THR B 1 79 ? -3.529 -27.797 -28.766 1 56.12 79 THR B CA 1
ATOM 1967 C C . THR B 1 79 ? -3.824 -27.266 -27.359 1 56.12 79 THR B C 1
ATOM 1969 O O . THR B 1 79 ? -3.016 -26.516 -26.797 1 56.12 79 THR B O 1
ATOM 1972 N N . TYR B 1 80 ? -4.875 -27.828 -26.859 1 56.03 80 TYR B N 1
ATOM 1973 C CA . TYR B 1 80 ? -5.223 -27.422 -25.5 1 56.03 80 TYR B CA 1
ATOM 1974 C C . TYR B 1 80 ? -4.23 -27.984 -24.484 1 56.03 80 TYR B C 1
ATOM 1976 O O . TYR B 1 80 ? -3.811 -27.281 -23.562 1 56.03 80 TYR B O 1
ATOM 1984 N N . GLN B 1 81 ? -3.91 -29.266 -24.672 1 58 81 GLN B N 1
ATOM 1985 C CA . GLN B 1 81 ? -2.975 -29.906 -23.75 1 58 81 GLN B CA 1
ATOM 1986 C C . GLN B 1 81 ? -1.589 -29.281 -23.844 1 58 81 GLN B C 1
ATOM 1988 O O . GLN B 1 81 ? -0.902 -29.109 -22.844 1 58 81 GLN B O 1
ATOM 1993 N N . ALA B 1 82 ? -1.162 -28.953 -25.094 1 58.28 82 ALA B N 1
ATOM 1994 C CA . ALA B 1 82 ? 0.135 -28.312 -25.297 1 58.28 82 ALA B CA 1
ATOM 1995 C C . ALA B 1 82 ? 0.158 -26.906 -24.672 1 58.28 82 ALA B C 1
ATOM 1997 O O . ALA B 1 82 ? 1.14 -26.531 -24.031 1 58.28 82 ALA B O 1
ATOM 1998 N N . PHE B 1 83 ? -0.944 -26.25 -24.828 1 62.16 83 PHE B N 1
ATOM 1999 C CA . PHE B 1 83 ? -1.057 -24.906 -24.25 1 62.16 83 PHE B CA 1
ATOM 2000 C C . PHE B 1 83 ? -1.064 -24.984 -22.719 1 62.16 83 PHE B C 1
ATOM 2002 O O . PHE B 1 83 ? -0.398 -24.188 -22.062 1 62.16 83 PHE B O 1
ATOM 2009 N N . ASP B 1 84 ? -1.697 -26 -22.266 1 64.75 84 ASP B N 1
ATOM 2010 C CA . ASP B 1 84 ? -1.751 -26.203 -20.812 1 64.75 84 ASP B CA 1
ATOM 2011 C C . ASP B 1 84 ? -0.379 -26.578 -20.266 1 64.75 84 ASP B C 1
ATOM 2013 O O . ASP B 1 84 ? 0.013 -26.125 -19.188 1 64.75 84 ASP B O 1
ATOM 2017 N N . GLY B 1 85 ? 0.331 -27.406 -21.062 1 70.56 85 GLY B N 1
ATOM 2018 C CA . GLY B 1 85 ? 1.68 -27.781 -20.656 1 70.56 85 GLY B CA 1
ATOM 2019 C C . GLY B 1 85 ? 2.635 -26.609 -20.625 1 70.56 85 GLY B C 1
ATOM 2020 O O . GLY B 1 85 ? 3.418 -26.469 -19.672 1 70.56 85 GLY B O 1
ATOM 2021 N N . ASP B 1 86 ? 2.477 -25.734 -21.578 1 77.62 86 ASP B N 1
ATOM 2022 C CA . ASP B 1 86 ? 3.324 -24.547 -21.641 1 77.62 86 ASP B CA 1
ATOM 2023 C C . ASP B 1 86 ? 3.02 -23.609 -20.484 1 77.62 86 ASP B C 1
ATOM 2025 O O . ASP B 1 86 ? 3.934 -23.031 -19.891 1 77.62 86 ASP B O 1
ATOM 2029 N N . LEU B 1 87 ? 1.753 -23.547 -20.172 1 78.12 87 LEU B N 1
ATOM 2030 C CA . LEU B 1 87 ? 1.348 -22.672 -19.094 1 78.12 87 LEU B CA 1
ATOM 2031 C C . LEU B 1 87 ? 1.82 -23.219 -17.75 1 78.12 87 LEU B C 1
ATOM 2033 O O . LEU B 1 87 ? 2.227 -22.453 -16.859 1 78.12 87 LEU B O 1
ATOM 2037 N N . LYS B 1 88 ? 1.793 -24.5 -17.625 1 83.31 88 LYS B N 1
ATOM 2038 C CA . LYS B 1 88 ? 2.262 -25.125 -16.406 1 83.31 88 LYS B CA 1
ATOM 2039 C C . LYS B 1 88 ? 3.77 -24.953 -16.234 1 83.31 88 LYS B C 1
ATOM 2041 O O . LYS B 1 88 ? 4.254 -24.703 -15.133 1 83.31 88 LYS B O 1
ATOM 2046 N N . ARG B 1 89 ? 4.426 -25.078 -17.312 1 85.69 89 ARG B N 1
ATOM 2047 C CA . ARG B 1 89 ? 5.875 -24.906 -17.266 1 85.69 89 ARG B CA 1
ATOM 2048 C C . ARG B 1 89 ? 6.246 -23.469 -16.922 1 85.69 89 ARG B C 1
ATOM 2050 O O . ARG B 1 89 ? 7.156 -23.234 -16.125 1 85.69 89 ARG B O 1
ATOM 2057 N N . LYS B 1 90 ? 5.57 -22.609 -17.516 1 87 90 LYS B N 1
ATOM 2058 C CA . LYS B 1 90 ? 5.824 -21.188 -17.25 1 87 90 LYS B CA 1
ATOM 2059 C C . LYS B 1 90 ? 5.523 -20.844 -15.789 1 87 90 LYS B C 1
ATOM 2061 O O . LYS B 1 90 ? 6.281 -20.109 -15.148 1 87 90 LYS B O 1
ATOM 2066 N N . ALA B 1 91 ? 4.453 -21.391 -15.344 1 90.06 91 ALA B N 1
ATOM 2067 C CA . ALA B 1 91 ? 4.082 -21.156 -13.953 1 90.06 91 ALA B CA 1
ATOM 2068 C C . ALA B 1 91 ? 5.129 -21.719 -13.008 1 90.06 91 ALA B C 1
ATOM 2070 O O . ALA B 1 91 ? 5.504 -21.078 -12.016 1 90.06 91 ALA B O 1
ATOM 2071 N N . ALA B 1 92 ? 5.594 -22.922 -13.32 1 92.19 92 ALA B N 1
ATOM 2072 C CA . ALA B 1 92 ? 6.613 -23.562 -12.5 1 92.19 92 ALA B CA 1
ATOM 2073 C C . ALA B 1 92 ? 7.902 -22.75 -12.484 1 92.19 92 ALA B C 1
ATOM 2075 O O . ALA B 1 92 ? 8.539 -22.609 -11.445 1 92.19 92 ALA B O 1
ATOM 2076 N N . ARG B 1 93 ? 8.219 -22.234 -13.602 1 92.88 93 ARG B N 1
ATOM 2077 C CA . ARG B 1 93 ? 9.414 -21.406 -13.703 1 92.88 93 ARG B CA 1
ATOM 2078 C C . ARG B 1 93 ? 9.273 -20.141 -12.883 1 92.88 93 ARG B C 1
ATOM 2080 O O . ARG B 1 93 ? 10.211 -19.734 -12.188 1 92.88 93 ARG B O 1
ATOM 2087 N N . THR B 1 94 ? 8.164 -19.5 -13 1 92.94 94 THR B N 1
ATOM 2088 C CA . THR B 1 94 ? 7.91 -18.266 -12.266 1 92.94 94 THR B CA 1
ATOM 2089 C C . THR B 1 94 ? 8.016 -18.484 -10.766 1 92.94 94 THR B C 1
ATOM 2091 O O . THR B 1 94 ? 8.656 -17.719 -10.055 1 92.94 94 THR B O 1
ATOM 2094 N N . ILE B 1 95 ? 7.434 -19.547 -10.266 1 94.94 95 ILE B N 1
ATOM 2095 C CA . ILE B 1 95 ? 7.453 -19.859 -8.844 1 94.94 95 ILE B CA 1
ATOM 2096 C C . ILE B 1 95 ? 8.875 -20.219 -8.414 1 94.94 95 ILE B C 1
ATOM 2098 O O . ILE B 1 95 ? 9.305 -19.844 -7.316 1 94.94 95 ILE B O 1
ATOM 2102 N N . LYS B 1 96 ? 9.57 -20.938 -9.281 1 95.75 96 LYS B N 1
ATOM 2103 C CA . LYS B 1 96 ? 10.961 -21.281 -8.969 1 95.75 96 LYS B CA 1
ATOM 2104 C C . LYS B 1 96 ? 11.805 -20.031 -8.797 1 95.75 96 LYS B C 1
ATOM 2106 O O . LYS B 1 96 ? 12.578 -19.922 -7.836 1 95.75 96 LYS B O 1
ATOM 2111 N N . ILE B 1 97 ? 11.664 -19.141 -9.688 1 95.62 97 ILE B N 1
ATOM 2112 C CA . ILE B 1 97 ? 12.398 -17.891 -9.625 1 95.62 97 ILE B CA 1
ATOM 2113 C C . ILE B 1 97 ? 12.039 -17.141 -8.344 1 95.62 97 ILE B C 1
ATOM 2115 O O . ILE B 1 97 ? 12.914 -16.641 -7.637 1 95.62 97 ILE B O 1
ATOM 2119 N N . ALA B 1 98 ? 10.758 -17.062 -8.055 1 96.38 98 ALA B N 1
ATOM 2120 C CA . ALA B 1 98 ? 10.297 -16.406 -6.84 1 96.38 98 ALA B CA 1
ATOM 2121 C C . ALA B 1 98 ? 10.891 -17.047 -5.598 1 96.38 98 ALA B C 1
ATOM 2123 O O . ALA B 1 98 ? 11.32 -16.359 -4.672 1 96.38 98 ALA B O 1
ATOM 2124 N N . ARG B 1 99 ? 10.93 -18.359 -5.578 1 96.25 99 ARG B N 1
ATOM 2125 C CA . ARG B 1 99 ? 11.508 -19.094 -4.461 1 96.25 99 ARG B CA 1
ATOM 2126 C C . ARG B 1 99 ? 12.984 -18.766 -4.293 1 96.25 99 ARG B C 1
ATOM 2128 O O . ARG B 1 99 ? 13.461 -18.578 -3.174 1 96.25 99 ARG B O 1
ATOM 2135 N N . GLU B 1 100 ? 13.672 -18.719 -5.355 1 96.12 100 GLU B N 1
ATOM 2136 C CA . GLU B 1 100 ? 15.102 -18.422 -5.332 1 96.12 100 GLU B CA 1
ATOM 2137 C C . GLU B 1 100 ? 15.359 -17.016 -4.789 1 96.12 100 GLU B C 1
ATOM 2139 O O . GLU B 1 100 ? 16.281 -16.812 -4 1 96.12 100 GLU B O 1
ATOM 2144 N N . ILE B 1 101 ? 14.57 -16.141 -5.203 1 95.19 101 ILE B N 1
ATOM 2145 C CA . ILE B 1 101 ? 14.711 -14.758 -4.746 1 95.19 101 ILE B CA 1
ATOM 2146 C C . ILE B 1 101 ? 14.484 -14.688 -3.238 1 95.19 101 ILE B C 1
ATOM 2148 O O . ILE B 1 101 ? 15.258 -14.062 -2.516 1 95.19 101 ILE B O 1
ATOM 2152 N N . CYS B 1 102 ? 13.406 -15.336 -2.781 1 94.38 102 CYS B N 1
ATOM 2153 C CA . CYS B 1 102 ? 13.109 -15.344 -1.354 1 94.38 102 CYS B CA 1
ATOM 2154 C C . CYS B 1 102 ? 14.242 -16 -0.568 1 94.38 102 CYS B C 1
ATOM 2156 O O . CYS B 1 102 ? 14.633 -15.508 0.49 1 94.38 102 CYS B O 1
ATOM 2158 N N . SER B 1 103 ? 14.789 -17.062 -1.093 1 93.25 103 SER B N 1
ATOM 2159 C CA . SER B 1 103 ? 15.875 -17.797 -0.439 1 93.25 103 SER B CA 1
ATOM 2160 C C . SER B 1 103 ? 17.141 -16.953 -0.386 1 93.25 103 SER B C 1
ATOM 2162 O O . SER B 1 103 ? 17.844 -16.922 0.634 1 93.25 103 SER B O 1
ATOM 2164 N N . SER B 1 104 ? 17.422 -16.281 -1.453 1 92.75 104 SER B N 1
ATOM 2165 C CA . SER B 1 104 ? 18.625 -15.461 -1.529 1 92.75 104 SER B CA 1
ATOM 2166 C C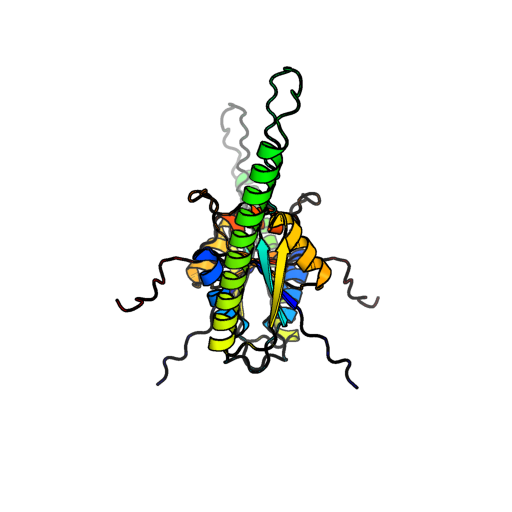 . SER B 1 104 ? 18.578 -14.328 -0.51 1 92.75 104 SER B C 1
ATOM 2168 O O . SER B 1 104 ? 19.625 -13.836 -0.078 1 92.75 104 SER B O 1
ATOM 2170 N N . LYS B 1 105 ? 17.391 -13.992 -0.088 1 89.44 105 LYS B N 1
ATOM 2171 C CA . LYS B 1 105 ? 17.234 -12.906 0.875 1 89.44 105 LYS B CA 1
ATOM 2172 C C . LYS B 1 105 ? 16.906 -13.445 2.266 1 89.44 105 LYS B C 1
ATOM 2174 O O . LYS B 1 105 ? 16.516 -12.688 3.156 1 89.44 105 LYS B O 1
ATOM 2179 N N . SER B 1 106 ? 16.922 -14.734 2.396 1 88.38 106 SER B N 1
ATOM 2180 C CA . SER B 1 106 ? 16.781 -15.461 3.656 1 88.38 106 SER B CA 1
ATOM 2181 C C . SER B 1 106 ? 15.375 -15.305 4.227 1 88.38 106 SER B C 1
ATOM 2183 O O . SER B 1 106 ? 15.203 -15.18 5.441 1 88.38 106 SER B O 1
ATOM 2185 N N . VAL B 1 107 ? 14.445 -15.141 3.273 1 88.06 107 VAL B N 1
ATOM 2186 C CA . VAL B 1 107 ? 13.047 -15.156 3.689 1 88.06 107 VAL B CA 1
ATOM 2187 C C . VAL B 1 107 ? 12.492 -16.578 3.604 1 88.06 107 VAL B C 1
ATOM 2189 O O . VAL B 1 107 ? 12.289 -17.094 2.508 1 88.06 107 VAL B O 1
ATOM 2192 N N . CYS B 1 108 ? 12.195 -17.156 4.805 1 80.25 108 CYS B N 1
ATOM 2193 C CA . CYS B 1 108 ? 11.898 -18.594 4.801 1 80.25 108 CYS B CA 1
ATOM 2194 C C . CYS B 1 108 ? 10.414 -18.844 5.074 1 80.25 108 CYS B C 1
ATOM 2196 O O . CYS B 1 108 ? 9.875 -19.875 4.691 1 80.25 108 CYS B O 1
ATOM 2198 N N . ASP B 1 109 ? 9.758 -17.984 5.77 1 86.62 109 ASP B N 1
ATOM 2199 C CA . ASP B 1 109 ? 8.344 -18.172 6.07 1 86.62 109 ASP B CA 1
ATOM 2200 C C . ASP B 1 109 ? 7.469 -17.625 4.941 1 86.62 109 ASP B C 1
ATOM 2202 O O . ASP B 1 109 ? 6.781 -16.609 5.117 1 86.62 109 ASP B O 1
ATOM 2206 N N . VAL B 1 110 ? 7.602 -18.297 3.787 1 94.5 110 VAL B N 1
ATOM 2207 C CA . VAL B 1 110 ? 6.875 -17.859 2.6 1 94.5 110 VAL B CA 1
ATOM 2208 C C . VAL B 1 110 ? 6.055 -19.016 2.039 1 94.5 110 VAL B C 1
ATOM 2210 O O . VAL B 1 110 ? 6.535 -20.156 1.966 1 94.5 110 VAL B O 1
ATOM 2213 N N . GLU B 1 111 ? 4.859 -18.797 1.72 1 97.12 111 GLU B N 1
ATOM 2214 C CA . GLU B 1 111 ? 3.988 -19.719 1.006 1 97.12 111 GLU B CA 1
ATOM 2215 C C . GLU B 1 111 ? 3.836 -19.328 -0.459 1 97.12 111 GLU B C 1
ATOM 2217 O O . GLU B 1 111 ? 3.688 -18.141 -0.771 1 97.12 111 GLU B O 1
ATOM 2222 N N . PHE B 1 112 ? 3.926 -20.344 -1.312 1 97.44 112 PHE B N 1
ATOM 2223 C CA . PHE B 1 112 ? 3.768 -20.109 -2.742 1 97.44 112 PHE B CA 1
ATOM 2224 C C . PHE B 1 112 ? 2.494 -20.766 -3.262 1 97.44 112 PHE B C 1
ATOM 2226 O O . PHE B 1 112 ? 2.23 -21.938 -2.975 1 97.44 112 PHE B O 1
ATOM 2233 N N . GLU B 1 113 ? 1.753 -20 -3.979 1 97 113 GLU B N 1
ATOM 2234 C CA . GLU B 1 113 ? 0.51 -20.516 -4.551 1 97 113 GLU B CA 1
ATOM 2235 C C . GLU B 1 113 ? 0.442 -20.234 -6.051 1 97 113 GLU B C 1
ATOM 2237 O O . GLU B 1 113 ? 0.85 -19.172 -6.512 1 97 113 GLU B O 1
ATOM 2242 N N . VAL B 1 114 ? -0.054 -21.188 -6.789 1 95.56 114 VAL B N 1
ATOM 2243 C CA . VAL B 1 114 ? -0.372 -21.031 -8.203 1 95.56 114 VAL B CA 1
ATOM 2244 C C . VAL B 1 114 ? -1.87 -21.234 -8.422 1 95.56 114 VAL B C 1
ATOM 2246 O O . VAL B 1 114 ? -2.426 -22.266 -8.047 1 95.56 114 VAL B O 1
ATOM 2249 N N . GLU B 1 115 ? -2.441 -20.25 -8.914 1 94.31 115 GLU B N 1
ATOM 2250 C CA . GLU B 1 115 ? -3.877 -20.312 -9.172 1 94.31 115 GLU B CA 1
ATOM 2251 C C . GLU B 1 115 ? -4.184 -20.031 -10.641 1 94.31 115 GLU B C 1
ATOM 2253 O O . GLU B 1 115 ? -3.363 -19.453 -11.352 1 94.31 115 GLU B O 1
ATOM 2258 N N . GLU B 1 116 ? -5.348 -20.547 -11.086 1 91.94 116 GLU B N 1
ATOM 2259 C CA . GLU B 1 116 ? -5.797 -20.312 -12.461 1 91.94 116 GLU B CA 1
ATOM 2260 C C . GLU B 1 116 ? -6.98 -19.344 -12.492 1 91.94 116 GLU B C 1
ATOM 2262 O O . GLU B 1 116 ? -7.875 -19.422 -11.648 1 91.94 116 GLU B O 1
ATOM 2267 N N . GLY B 1 117 ? -6.941 -18.422 -13.445 1 92.12 117 GLY B N 1
ATOM 2268 C CA . GLY B 1 117 ? -8.055 -17.5 -13.617 1 92.12 117 GLY B CA 1
ATOM 2269 C C . GLY B 1 117 ? -7.613 -16.062 -13.891 1 92.12 117 GLY B C 1
ATOM 2270 O O . GLY B 1 117 ? -6.559 -15.844 -14.492 1 92.12 117 GLY B O 1
ATOM 2271 N N . ASP B 1 118 ? -8.531 -15.195 -13.664 1 92.81 118 ASP B N 1
ATOM 2272 C CA . ASP B 1 118 ? -8.273 -13.766 -13.805 1 92.81 118 ASP B CA 1
ATOM 2273 C C . ASP B 1 118 ? -7.559 -13.219 -12.578 1 92.81 118 ASP B C 1
ATOM 2275 O O . ASP B 1 118 ? -8.062 -13.336 -11.453 1 92.81 118 ASP B O 1
ATOM 2279 N N . ALA B 1 119 ? -6.434 -12.633 -12.797 1 94.25 119 ALA B N 1
ATOM 2280 C CA . ALA B 1 119 ? -5.586 -12.156 -11.711 1 94.25 119 ALA B CA 1
ATOM 2281 C C . ALA B 1 119 ? -6.34 -11.172 -10.812 1 94.25 119 ALA B C 1
ATOM 2283 O O . ALA B 1 119 ? -6.121 -11.133 -9.602 1 94.25 119 ALA B O 1
ATOM 2284 N N . ARG B 1 120 ? -7.211 -10.391 -11.422 1 93.56 120 ARG B N 1
ATOM 2285 C CA . ARG B 1 120 ? -7.984 -9.406 -10.672 1 93.56 120 ARG B CA 1
ATOM 2286 C C . ARG B 1 120 ? -8.781 -10.07 -9.555 1 93.56 120 ARG B C 1
ATOM 2288 O O . ARG B 1 120 ? -8.719 -9.641 -8.398 1 93.56 120 ARG B O 1
ATOM 2295 N N . TYR B 1 121 ? -9.391 -11.109 -9.844 1 96.25 121 TYR B N 1
ATOM 2296 C CA . TYR B 1 121 ? -10.266 -11.789 -8.898 1 96.25 121 TYR B CA 1
ATOM 2297 C C . TYR B 1 121 ? -9.469 -12.719 -7.992 1 96.25 121 TYR B C 1
ATOM 2299 O O . TYR B 1 121 ? -9.688 -12.758 -6.781 1 96.25 121 TYR B O 1
ATOM 2307 N N . VAL B 1 122 ? -8.562 -13.391 -8.547 1 97.06 122 VAL B N 1
ATOM 2308 C CA . VAL B 1 122 ? -7.801 -14.406 -7.824 1 97.06 122 VAL B CA 1
ATOM 2309 C C . VAL B 1 122 ? -6.996 -13.75 -6.703 1 97.06 122 VAL B C 1
ATOM 2311 O O . VAL B 1 122 ? -6.914 -14.289 -5.598 1 97.06 122 VAL B O 1
ATOM 2314 N N . LEU B 1 123 ? -6.441 -12.617 -6.961 1 97.75 123 LEU B N 1
ATOM 2315 C CA . LEU B 1 123 ? -5.633 -11.938 -5.949 1 97.75 123 LEU B CA 1
ATOM 2316 C C . LEU B 1 123 ? -6.508 -11.445 -4.801 1 97.75 123 LEU B C 1
ATOM 2318 O O . LEU B 1 123 ? -6.117 -11.531 -3.635 1 97.75 123 LEU B O 1
ATOM 2322 N N . CYS B 1 124 ? -7.664 -10.961 -5.145 1 97.56 124 CYS B N 1
ATOM 2323 C CA . CYS B 1 124 ? -8.578 -10.531 -4.094 1 97.56 124 CYS B CA 1
ATOM 2324 C C . CYS B 1 124 ? -9.07 -11.719 -3.275 1 97.56 124 CYS B C 1
ATOM 2326 O O . CYS B 1 124 ? -9.188 -11.625 -2.051 1 97.56 124 CYS B O 1
ATOM 2328 N N . GLU B 1 125 ? -9.297 -12.797 -3.926 1 97.88 125 GLU B N 1
ATOM 2329 C CA . GLU B 1 125 ? -9.711 -14.016 -3.234 1 97.88 125 GLU B CA 1
ATOM 2330 C C . GLU B 1 125 ? -8.602 -14.547 -2.336 1 97.88 125 GLU B C 1
ATOM 2332 O O . GLU B 1 125 ? -8.867 -15.031 -1.235 1 97.88 125 GLU B O 1
ATOM 2337 N N . ALA B 1 126 ? -7.406 -14.477 -2.832 1 98.06 126 ALA B N 1
ATOM 2338 C CA . ALA B 1 126 ? -6.262 -14.898 -2.025 1 98.06 126 ALA B CA 1
ATOM 2339 C C . ALA B 1 126 ? -6.133 -14.039 -0.77 1 98.06 126 ALA B C 1
ATOM 2341 O O . ALA B 1 126 ? -5.82 -14.547 0.309 1 98.06 126 ALA B O 1
ATOM 2342 N N . ALA B 1 127 ? -6.359 -12.742 -0.935 1 97.69 127 ALA B N 1
ATOM 2343 C CA . ALA B 1 127 ? -6.32 -11.844 0.212 1 97.69 127 ALA B CA 1
ATOM 2344 C C . ALA B 1 127 ? -7.355 -12.234 1.259 1 97.69 127 ALA B C 1
ATOM 2346 O O . ALA B 1 127 ? -7.082 -12.203 2.461 1 97.69 127 ALA B O 1
ATOM 2347 N N . ILE B 1 128 ? -8.523 -12.656 0.817 1 97 128 ILE B N 1
ATOM 2348 C CA . ILE B 1 128 ? -9.586 -13.094 1.713 1 97 128 ILE B CA 1
ATOM 2349 C C . ILE B 1 128 ? -9.211 -14.414 2.369 1 97 128 ILE B C 1
ATOM 2351 O O . ILE B 1 128 ? -9.281 -14.555 3.594 1 97 128 ILE B O 1
ATOM 2355 N N . LYS B 1 129 ? -8.773 -15.344 1.551 1 97.44 129 LYS B N 1
ATOM 2356 C CA . LYS B 1 129 ? -8.43 -16.688 1.989 1 97.44 129 LYS B CA 1
ATOM 2357 C C . LYS B 1 129 ? -7.383 -16.656 3.096 1 97.44 129 LYS B C 1
ATOM 2359 O O . LYS B 1 129 ? -7.488 -17.391 4.082 1 97.44 129 LYS B O 1
ATOM 2364 N N . HIS B 1 130 ? -6.473 -15.773 2.973 1 97.12 130 HIS B N 1
ATOM 2365 C CA . HIS B 1 130 ? -5.352 -15.75 3.908 1 97.12 130 HIS B CA 1
ATOM 2366 C C . HIS B 1 130 ? -5.531 -14.656 4.953 1 97.12 130 HIS B C 1
ATOM 2368 O O . HIS B 1 130 ? -4.625 -14.398 5.75 1 97.12 130 HIS B O 1
ATOM 2374 N N . ARG B 1 131 ? -6.664 -13.977 4.895 1 95.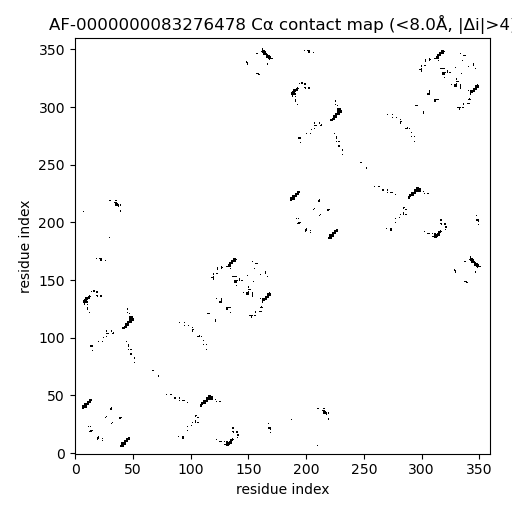81 131 ARG B N 1
ATOM 2375 C CA . ARG B 1 131 ? -6.895 -12.844 5.785 1 95.81 131 ARG B CA 1
ATOM 2376 C C . ARG B 1 131 ? -5.711 -11.883 5.762 1 95.81 131 ARG B C 1
ATOM 2378 O O . ARG B 1 131 ? -5.184 -11.508 6.812 1 95.81 131 ARG B O 1
ATOM 2385 N N . ALA B 1 132 ? -5.352 -11.508 4.582 1 96.81 132 ALA B N 1
ATOM 2386 C CA . ALA B 1 132 ? -4.164 -10.68 4.375 1 96.81 132 ALA B CA 1
ATOM 2387 C C . ALA B 1 132 ? -4.352 -9.289 4.977 1 96.81 132 ALA B C 1
ATOM 2389 O O . ALA B 1 132 ? -5.426 -8.695 4.863 1 96.81 132 ALA B O 1
ATOM 2390 N N . SER B 1 133 ? -3.299 -8.812 5.648 1 95.06 133 SER B N 1
ATOM 2391 C CA . SER B 1 133 ? -3.281 -7.426 6.102 1 95.06 133 SER B CA 1
ATOM 2392 C C . SER B 1 133 ? -2.934 -6.477 4.957 1 95.06 133 SER B C 1
ATOM 2394 O O . SER B 1 133 ? -3.414 -5.344 4.918 1 95.06 133 SER B O 1
ATOM 2396 N N . VAL B 1 134 ? -2.111 -7 4.055 1 96.94 134 VAL B N 1
ATOM 2397 C CA . VAL B 1 134 ? -1.671 -6.188 2.926 1 96.94 134 VAL B CA 1
ATOM 2398 C C . VAL B 1 134 ? -1.633 -7.039 1.659 1 96.94 134 VAL B C 1
ATOM 2400 O O . VAL B 1 134 ? -1.135 -8.164 1.677 1 96.94 134 VAL B O 1
ATOM 2403 N N . LEU B 1 135 ? -2.172 -6.547 0.631 1 98.31 135 LEU B N 1
ATOM 2404 C CA . LEU B 1 135 ? -2.008 -7.086 -0.716 1 98.31 135 LEU B CA 1
ATOM 2405 C C . LEU B 1 135 ? -1.051 -6.227 -1.532 1 98.31 135 LEU B C 1
ATOM 2407 O O . LEU B 1 135 ? -1.282 -5.027 -1.706 1 98.31 135 LEU B O 1
ATOM 2411 N N . VAL B 1 136 ? 0.001 -6.816 -2.027 1 98.25 136 VAL B N 1
ATOM 2412 C CA . VAL B 1 136 ? 1.024 -6.105 -2.785 1 98.25 136 VAL B CA 1
ATOM 2413 C C . VAL B 1 136 ? 0.909 -6.461 -4.266 1 98.25 136 VAL B C 1
ATOM 2415 O O . VAL B 1 136 ? 0.867 -7.637 -4.629 1 98.25 136 VAL B O 1
ATOM 2418 N N . VAL B 1 137 ? 0.862 -5.445 -5.117 1 96.94 137 VAL B N 1
ATOM 2419 C CA . VAL B 1 137 ? 0.855 -5.625 -6.566 1 96.94 137 VAL B CA 1
ATOM 2420 C C . VAL B 1 137 ? 1.776 -4.594 -7.219 1 96.94 137 VAL B C 1
ATOM 2422 O O . VAL B 1 137 ? 2.023 -3.527 -6.652 1 96.94 137 VAL B O 1
ATOM 2425 N N . GLY B 1 138 ? 2.357 -4.965 -8.32 1 95 138 GLY B N 1
ATOM 2426 C CA . GLY B 1 138 ? 3.105 -3.992 -9.094 1 95 138 GLY B CA 1
ATOM 2427 C C . GLY B 1 138 ? 2.215 -3.01 -9.836 1 95 138 GLY B C 1
ATOM 2428 O O . GLY B 1 138 ? 1.072 -3.328 -10.172 1 95 138 GLY B O 1
ATOM 2429 N N . SER B 1 139 ? 2.725 -1.863 -10.094 1 91.19 139 SER B N 1
ATOM 2430 C CA . SER B 1 139 ? 1.955 -0.854 -10.812 1 91.19 139 SER B CA 1
ATOM 2431 C C . SER B 1 139 ? 1.716 -1.269 -12.266 1 91.19 139 SER B C 1
ATOM 2433 O O . SER B 1 139 ? 0.704 -0.896 -12.859 1 91.19 139 SER B O 1
ATOM 2435 N N . ARG B 1 140 ? 2.783 -2.02 -12.727 1 82.88 140 ARG B N 1
ATOM 2436 C CA . ARG B 1 140 ? 2.691 -2.453 -14.117 1 82.88 140 ARG B CA 1
ATOM 2437 C C . ARG B 1 140 ? 2.885 -3.961 -14.234 1 82.88 140 ARG B C 1
ATOM 2439 O O . ARG B 1 140 ? 3.352 -4.605 -13.297 1 82.88 140 ARG B O 1
ATOM 2446 N N . GLY B 1 141 ? 2.406 -4.535 -15.344 1 72.31 141 GLY B N 1
ATOM 2447 C CA . GLY B 1 141 ? 2.576 -5.93 -15.727 1 72.31 141 GLY B CA 1
ATOM 2448 C C . GLY B 1 141 ? 2.666 -6.137 -17.219 1 72.31 141 GLY B C 1
ATOM 2449 O O . GLY B 1 141 ? 3.309 -5.352 -17.922 1 72.31 141 GLY B O 1
ATOM 2450 N N . HIS B 1 142 ? 2.172 -7.238 -17.656 1 62.38 142 HIS B N 1
ATOM 2451 C CA . HIS B 1 142 ? 2.254 -7.559 -19.078 1 62.38 142 HIS B CA 1
ATOM 2452 C C . HIS B 1 142 ? 1.464 -6.559 -19.922 1 62.38 142 HIS B C 1
ATOM 2454 O O . HIS B 1 142 ? 1.745 -6.375 -21.109 1 62.38 142 HIS B O 1
ATOM 2460 N N . GLY B 1 143 ? 0.56 -5.969 -19.344 1 59.47 143 GLY B N 1
ATOM 2461 C CA . GLY B 1 143 ? -0.329 -5.191 -20.188 1 59.47 143 GLY B CA 1
ATOM 2462 C C . GLY B 1 143 ? 0.291 -3.895 -20.672 1 59.47 143 GLY B C 1
ATOM 2463 O O . GLY B 1 143 ? 1.271 -3.416 -20.094 1 59.47 143 GLY B O 1
ATOM 2464 N N . GLY B 1 144 ? 0.411 -3.775 -22.047 1 51.19 144 GLY B N 1
ATOM 2465 C CA . GLY B 1 144 ? 0.865 -2.752 -22.969 1 51.19 144 GLY B CA 1
ATOM 2466 C C . GLY B 1 144 ? 0.516 -1.344 -22.516 1 51.19 144 GLY B C 1
ATOM 2467 O O . GLY B 1 144 ? 0.707 -0.385 -23.266 1 51.19 144 GLY B O 1
ATOM 2468 N N . MET B 1 145 ? -0.203 -1.306 -21.453 1 55.22 145 MET B N 1
ATOM 2469 C CA . MET B 1 145 ? -0.534 0.108 -21.297 1 55.22 145 MET B CA 1
ATOM 2470 C C . MET B 1 145 ? 0.628 0.876 -20.672 1 55.22 145 MET B C 1
ATOM 2472 O O . MET B 1 145 ? 0.578 1.243 -19.5 1 55.22 145 MET B O 1
ATOM 2476 N N . LYS B 1 146 ? 1.667 0.769 -21.406 1 55.69 146 LYS B N 1
ATOM 2477 C CA . LYS B 1 146 ? 2.908 1.458 -21.062 1 55.69 146 LYS B CA 1
ATOM 2478 C C . LYS B 1 146 ? 2.639 2.898 -20.641 1 55.69 146 LYS B C 1
ATOM 2480 O O . LYS B 1 146 ? 3.4 3.473 -19.859 1 55.69 146 LYS B O 1
ATOM 2485 N N . ARG B 1 147 ? 1.378 3.246 -21.188 1 57.22 147 ARG B N 1
ATOM 2486 C CA . ARG B 1 147 ? 1.108 4.66 -20.938 1 57.22 147 ARG B CA 1
ATOM 2487 C C . ARG B 1 147 ? 0.332 4.84 -19.641 1 57.22 147 ARG B C 1
ATOM 2489 O O . ARG B 1 147 ? 0.246 5.953 -19.109 1 57.22 147 ARG B O 1
ATOM 2496 N N . ALA B 1 148 ? -0.151 3.572 -19.281 1 61.69 148 ALA B N 1
ATOM 2497 C CA . ALA B 1 148 ? -0.965 3.721 -18.078 1 61.69 148 ALA B CA 1
ATOM 2498 C C . ALA B 1 148 ? -0.094 3.746 -16.812 1 61.69 148 ALA B C 1
ATOM 2500 O O . ALA B 1 148 ? 0.932 3.064 -16.75 1 61.69 148 ALA B O 1
ATOM 2501 N N . PHE B 1 149 ? -0.326 4.645 -15.969 1 77.06 149 PHE B N 1
ATOM 2502 C CA . PHE B 1 149 ? 0.414 4.781 -14.719 1 77.06 149 PHE B CA 1
ATOM 2503 C C . PHE B 1 149 ? 0.094 3.631 -13.773 1 77.06 149 PHE B C 1
ATOM 2505 O O . PHE B 1 149 ? 0.887 3.314 -12.883 1 77.06 149 PHE B O 1
ATOM 2512 N N . LEU B 1 150 ? -1.111 2.955 -14.141 1 88.25 150 LEU B N 1
ATOM 2513 C CA . LEU B 1 150 ? -1.541 1.865 -13.273 1 88.25 150 LEU B CA 1
ATOM 2514 C C . LEU B 1 150 ? -2.143 0.725 -14.086 1 88.25 150 LEU B C 1
ATOM 2516 O O . LEU B 1 150 ? -3.037 0.947 -14.906 1 88.25 150 LEU B O 1
ATOM 2520 N N . GLY B 1 151 ? -1.663 -0.454 -13.992 1 89.31 151 GLY B N 1
ATOM 2521 C CA . GLY B 1 151 ? -2.17 -1.63 -14.68 1 89.31 151 GLY B CA 1
ATOM 2522 C C . GLY B 1 151 ? -3.596 -1.979 -14.297 1 89.31 151 GLY B C 1
ATOM 2523 O O . GLY B 1 151 ? -4.078 -1.564 -13.234 1 89.31 151 GLY B O 1
ATOM 2524 N N . SER B 1 152 ? -4.258 -2.725 -15.094 1 89.44 152 SER B N 1
ATOM 2525 C CA . SER B 1 152 ? -5.656 -3.096 -14.898 1 89.44 152 SER B CA 1
ATOM 2526 C C . SER B 1 152 ? -5.84 -3.93 -13.641 1 89.44 152 SER B C 1
ATOM 2528 O O . SER B 1 152 ? -6.805 -3.736 -12.898 1 89.44 152 SER B O 1
ATOM 2530 N N . VAL B 1 153 ? -4.926 -4.836 -13.352 1 92.19 153 VAL B N 1
ATOM 2531 C CA . VAL B 1 153 ? -5.02 -5.688 -12.172 1 92.19 153 VAL B CA 1
ATOM 2532 C C . VAL B 1 153 ? -4.828 -4.852 -10.906 1 92.19 153 VAL B C 1
ATOM 2534 O O . VAL B 1 153 ? -5.605 -4.961 -9.961 1 92.19 153 VAL B O 1
ATOM 2537 N N . SER B 1 154 ? -3.826 -4.035 -10.93 1 94.62 154 SER B N 1
ATOM 2538 C CA . SER B 1 154 ? -3.564 -3.178 -9.781 1 94.62 154 SER B CA 1
ATOM 2539 C C . SER B 1 154 ? -4.723 -2.221 -9.523 1 94.62 154 SER B C 1
ATOM 2541 O O . SER B 1 154 ? -5.109 -1.994 -8.375 1 94.62 154 SER B O 1
ATOM 2543 N N . ASP B 1 155 ? -5.266 -1.71 -10.57 1 92.12 155 ASP B N 1
ATOM 2544 C CA . ASP B 1 155 ? -6.414 -0.818 -10.453 1 92.12 155 ASP B CA 1
ATOM 2545 C C . ASP B 1 155 ? -7.613 -1.54 -9.836 1 92.12 155 ASP B C 1
ATOM 2547 O O . ASP B 1 155 ? -8.289 -0.995 -8.969 1 92.12 155 ASP B O 1
ATOM 2551 N N . TYR B 1 156 ? -7.812 -2.717 -10.297 1 93.12 156 TYR B N 1
ATOM 2552 C CA . TYR B 1 156 ? -8.914 -3.512 -9.758 1 93.12 156 TYR B CA 1
ATOM 2553 C C . TYR B 1 156 ? -8.703 -3.785 -8.273 1 93.12 156 TYR B C 1
ATOM 2555 O O . TYR B 1 156 ? -9.625 -3.629 -7.469 1 93.12 156 TYR B O 1
ATOM 2563 N N . CYS B 1 157 ? -7.566 -4.121 -7.855 1 96 157 CYS B N 1
ATOM 2564 C CA . CYS B 1 157 ? -7.27 -4.465 -6.469 1 96 157 CYS B CA 1
ATOM 2565 C C . CYS B 1 157 ? -7.449 -3.258 -5.559 1 96 157 CYS B C 1
ATOM 2567 O O . CYS B 1 157 ? -7.969 -3.385 -4.449 1 96 157 CYS B O 1
ATOM 2569 N N . VAL B 1 158 ? -7.043 -2.125 -6.051 1 94.31 158 VAL B N 1
ATOM 2570 C CA . VAL B 1 158 ? -7.156 -0.91 -5.25 1 94.31 158 VAL B CA 1
ATOM 2571 C C . VAL B 1 158 ? -8.625 -0.633 -4.934 1 94.31 158 VAL B C 1
ATOM 2573 O O . VAL B 1 158 ? -8.945 -0.166 -3.84 1 94.31 158 VAL B O 1
ATOM 2576 N N . HIS B 1 159 ? -9.461 -1.012 -5.773 1 92.19 159 HIS B N 1
ATOM 2577 C CA . HIS B 1 159 ? -10.875 -0.672 -5.633 1 92.19 159 HIS B CA 1
ATOM 2578 C C . HIS B 1 159 ? -11.648 -1.797 -4.949 1 92.19 159 HIS B C 1
ATOM 2580 O O . HIS B 1 159 ? -12.617 -1.543 -4.23 1 92.19 159 HIS B O 1
ATOM 2586 N N . GLN B 1 160 ? -11.125 -3.014 -5.141 1 93.69 160 GLN B N 1
ATOM 2587 C CA . GLN B 1 160 ? -12.031 -4.105 -4.785 1 93.69 160 GLN B CA 1
ATOM 2588 C C . GLN B 1 160 ? -11.438 -4.973 -3.682 1 93.69 160 GLN B C 1
ATOM 2590 O O . GLN B 1 160 ? -12.148 -5.762 -3.057 1 93.69 160 GLN B O 1
ATOM 2595 N N . ALA B 1 161 ? -10.148 -4.879 -3.496 1 94.88 161 ALA B N 1
ATOM 2596 C CA . ALA B 1 161 ? -9.539 -5.738 -2.486 1 94.88 161 ALA B CA 1
ATOM 2597 C C . ALA B 1 161 ? -10.117 -5.457 -1.103 1 94.88 161 ALA B C 1
ATOM 2599 O O . ALA B 1 161 ? -10.383 -4.305 -0.758 1 94.88 161 ALA B O 1
ATOM 2600 N N . PRO B 1 162 ? -10.289 -6.438 -0.287 1 93.19 162 PRO B N 1
ATOM 2601 C CA . PRO B 1 162 ? -10.891 -6.277 1.038 1 93.19 162 PRO B CA 1
ATOM 2602 C C . PRO B 1 162 ? -9.898 -5.766 2.082 1 93.19 162 PRO B C 1
ATOM 2604 O O . PRO B 1 162 ? -10.25 -5.621 3.254 1 93.19 162 PRO B O 1
ATOM 2607 N N . CYS B 1 163 ? -8.695 -5.57 1.69 1 95.5 163 CYS B N 1
ATOM 2608 C CA . CYS B 1 163 ? -7.641 -5.191 2.623 1 95.5 163 CYS B CA 1
ATOM 2609 C C . CYS B 1 163 ? -6.781 -4.074 2.049 1 95.5 163 CYS B C 1
ATOM 2611 O O . CYS B 1 163 ? -7.031 -3.596 0.941 1 95.5 163 CYS B O 1
ATOM 2613 N N . THR B 1 164 ? -5.836 -3.623 2.848 1 96.94 164 THR B N 1
ATOM 2614 C CA . THR B 1 164 ? -4.879 -2.604 2.432 1 96.94 164 THR B CA 1
ATOM 2615 C C . THR B 1 164 ? -4.105 -3.059 1.197 1 96.94 164 THR B C 1
ATOM 2617 O O . THR B 1 164 ? -3.691 -4.219 1.109 1 96.94 164 THR B O 1
ATOM 2620 N N . VAL B 1 165 ? -4.008 -2.172 0.228 1 97.69 165 VAL B N 1
ATOM 2621 C CA . VAL B 1 165 ? -3.324 -2.498 -1.019 1 97.69 165 VAL B CA 1
ATOM 2622 C C . VAL B 1 165 ? -2.072 -1.635 -1.161 1 97.69 165 VAL B C 1
ATOM 2624 O O . VAL B 1 165 ? -2.113 -0.427 -0.92 1 97.69 165 VAL B O 1
ATOM 2627 N N . MET B 1 166 ? -1.017 -2.24 -1.511 1 98.12 166 MET B N 1
ATOM 2628 C CA . MET B 1 166 ? 0.233 -1.544 -1.806 1 98.12 166 MET B CA 1
ATOM 2629 C C . MET B 1 166 ? 0.597 -1.68 -3.279 1 98.12 166 MET B C 1
ATOM 2631 O O . MET B 1 166 ? 0.757 -2.793 -3.785 1 98.12 166 MET B O 1
ATOM 2635 N N . ILE B 1 167 ? 0.678 -0.577 -3.936 1 97.12 167 ILE B N 1
ATOM 2636 C CA . ILE B 1 167 ? 1.088 -0.521 -5.336 1 97.12 167 ILE B CA 1
ATOM 2637 C C . ILE B 1 167 ? 2.572 -0.175 -5.422 1 97.12 167 ILE B C 1
ATOM 2639 O O . ILE B 1 167 ? 2.971 0.959 -5.145 1 97.12 167 ILE B O 1
ATOM 2643 N N . VAL B 1 168 ? 3.363 -1.087 -5.844 1 96.75 168 VAL B N 1
ATOM 2644 C CA . VAL B 1 168 ? 4.809 -0.896 -5.91 1 96.75 168 VAL B CA 1
ATOM 2645 C C . VAL B 1 168 ? 5.191 -0.302 -7.262 1 96.75 168 VAL B C 1
ATOM 2647 O O . VAL B 1 168 ? 4.848 -0.854 -8.312 1 96.75 168 VAL B O 1
ATOM 2650 N N . LYS B 1 169 ? 5.809 0.788 -7.203 1 92.31 169 LYS B N 1
ATOM 2651 C CA . LYS B 1 169 ? 6.281 1.448 -8.414 1 92.31 169 LYS B CA 1
ATOM 2652 C C . LYS B 1 169 ? 7.785 1.266 -8.594 1 92.31 169 LYS B C 1
ATOM 2654 O O . LYS B 1 169 ? 8.57 1.708 -7.75 1 92.31 169 LYS B O 1
ATOM 2659 N N . ILE B 1 170 ? 8.109 0.542 -9.562 1 85.62 170 ILE B N 1
ATOM 2660 C CA . ILE B 1 170 ? 9.508 0.254 -9.836 1 85.62 170 ILE B CA 1
ATOM 2661 C C . ILE B 1 170 ? 10.07 1.292 -10.812 1 85.62 170 ILE B C 1
ATOM 2663 O O . ILE B 1 170 ? 9.5 1.513 -11.883 1 85.62 170 ILE B O 1
ATOM 2667 N N . ASN B 1 171 ? 10.914 2.23 -10.18 1 68.5 171 ASN B N 1
ATOM 2668 C CA . ASN B 1 171 ? 11.594 3.164 -11.07 1 68.5 171 ASN B CA 1
ATOM 2669 C C . ASN B 1 171 ? 12.766 2.494 -11.797 1 68.5 171 ASN B C 1
ATOM 2671 O O . ASN B 1 171 ? 13.469 1.668 -11.211 1 68.5 171 ASN B O 1
ATOM 2675 N N . HIS B 1 172 ? 12.562 2.066 -12.938 1 53.56 172 HIS B N 1
ATOM 2676 C CA . HIS B 1 172 ? 13.609 1.431 -13.727 1 53.56 172 HIS B CA 1
ATOM 2677 C C . HIS B 1 172 ? 14.922 2.205 -13.617 1 53.56 172 HIS B C 1
ATOM 2679 O O . HIS B 1 172 ? 15.898 1.879 -14.297 1 53.56 172 HIS B O 1
ATOM 2685 N N . SER B 1 173 ? 14.914 3.301 -12.891 1 45.97 173 SER B N 1
ATOM 2686 C CA . SER B 1 173 ? 16.25 3.879 -12.969 1 45.97 173 SER B CA 1
ATOM 2687 C C . SER B 1 173 ? 17.266 3.031 -12.211 1 45.97 173 SER B C 1
ATOM 2689 O O . SER B 1 173 ? 18.453 3.371 -12.156 1 45.97 173 SER B O 1
ATOM 2691 N N . THR B 1 174 ? 16.844 2.369 -11.227 1 38 174 THR B N 1
ATOM 2692 C CA . THR B 1 174 ? 17.891 1.599 -10.562 1 38 174 THR B CA 1
ATOM 2693 C C . THR B 1 174 ? 18.328 0.421 -11.422 1 38 174 THR B C 1
ATOM 2695 O O . THR B 1 174 ? 17.688 -0.63 -11.422 1 38 174 THR B O 1
ATOM 2698 N N . LYS B 1 175 ? 18.5 0.521 -12.656 1 35.84 175 LYS B N 1
ATOM 2699 C CA . LYS B 1 175 ? 19.25 -0.527 -13.336 1 35.84 175 LYS B CA 1
ATOM 2700 C C . LYS B 1 175 ? 20.406 -1.018 -12.461 1 35.84 175 LYS B C 1
ATOM 2702 O O . LYS B 1 175 ? 21.266 -0.229 -12.047 1 35.84 175 LYS B O 1
ATOM 2707 N N . THR B 1 176 ? 20.141 -1.934 -11.633 1 31.86 176 THR B N 1
ATOM 2708 C CA . THR B 1 176 ? 21.328 -2.688 -11.281 1 31.86 176 THR B CA 1
ATOM 2709 C C . THR B 1 176 ? 22.25 -2.855 -12.492 1 31.86 176 THR B C 1
ATOM 2711 O O . THR B 1 176 ? 21.797 -3.287 -13.562 1 31.86 176 THR B O 1
ATOM 2714 N N . LYS B 1 177 ? 23.281 -2.074 -12.648 1 33.38 177 LYS B N 1
ATOM 2715 C CA . LYS B 1 177 ? 24.406 -2.447 -13.492 1 33.38 177 LYS B CA 1
ATOM 2716 C C . LYS B 1 177 ? 24.656 -3.953 -13.453 1 33.38 177 LYS B C 1
ATOM 2718 O O . LYS B 1 177 ? 25.219 -4.469 -12.484 1 33.38 177 LYS B O 1
ATOM 2723 N N . VAL B 1 178 ? 23.672 -4.754 -13.633 1 26.39 178 VAL B N 1
ATOM 2724 C CA . VAL B 1 178 ? 24.109 -6.129 -13.852 1 26.39 178 VAL B CA 1
ATOM 2725 C C . VAL B 1 178 ? 25.234 -6.156 -14.891 1 26.39 178 VAL B C 1
ATOM 2727 O O . VAL B 1 178 ? 25.109 -5.59 -15.977 1 26.39 178 VAL B O 1
ATOM 2730 N N . LEU B 1 179 ? 26.469 -6.309 -14.398 1 28.38 179 LEU B N 1
ATOM 2731 C CA . LEU B 1 179 ? 27.703 -6.586 -15.109 1 28.38 179 LEU B CA 1
ATOM 2732 C C . LEU B 1 179 ? 27.453 -7.477 -16.328 1 28.38 179 LEU B C 1
ATOM 2734 O O . LEU B 1 179 ? 26.859 -8.547 -16.188 1 28.38 179 LEU B O 1
ATOM 2738 N N . LYS B 1 180 ? 27.203 -6.887 -17.469 1 25.27 180 LYS B N 1
ATOM 2739 C CA . LYS B 1 180 ? 27.688 -7.621 -18.641 1 25.27 180 LYS B CA 1
ATOM 2740 C C . LYS B 1 180 ? 29.203 -7.82 -18.578 1 25.27 180 LYS B C 1
ATOM 2742 O O . LYS B 1 180 ? 29.938 -6.887 -18.25 1 25.27 180 LYS B O 1
#

Secondary structure (DSSP, 8-state):
------PPEEEEEE-SSHHHHHHHHHHHHHHS-TT-SS-S-EEEEEEEEPP-----------S------HHHHHHHHHHHHHHHHHHHHHHHHHHHHHHHHHHHTT--SEEEEEEES-HHHHHHHHHHHTT-SEEEEES--SSSGGG-SS-HHHHHHHHH-SSEEEEE---TT-------/--------EEEEEE-SSHHHHHHHHHHHHHHS-TT-SS-S-EEEEEEEEPP-----------S------HHHHHHHHHHHHHHHHHHHHHHHHHHHHHHHHHHHTT--SEEEEEEES-HHHHHHHHHHHTT-SEEEEES--SSSGGG-SS-HHHHHHHHH-SSEEEEE---TT-------

pLDDT: mean 76.68, std 22.82, range [25.27, 98.44]

Sequence (360 aa):
MAAAASKPVMVIGVDDSECAIATLEWTLDQFFSQTIRIHPFKLVVVHVKPSPDVFVGFSGSGSKIDLLPQSSLLRSVETYQAFDGDLKRKAARTIKIAREICSSKSVCDVEFEVEEGDARYVLCEAAIKHRASVLVVGSRGHGGMKRAFLGSVSDYCVHQAPCTVMIVKINHSTKTKVLKMAAAASKPVMVIGVDDSECAIATLEWTLDQFFSQTIRIHPFKLVVVHVKPSPDVFVGFSGSGSKIDLLPQSSLLRSVETYQAFDGDLKRKAARTIKIAREICSSKSVCDVEFEVEEGDARYVLCEAAIKHRASVLVVGSRGHGGMKRAFLGSVSDYCVHQAPCTVMIVKINHSTKTKVLK

Solvent-accessible surface area (backbone atoms only — not comparable to full-atom values): 20103 Å² total; per-residue (Å²): 127,82,72,71,75,74,62,47,24,32,32,33,55,38,56,85,40,71,51,22,48,49,37,52,52,51,50,42,60,67,62,42,30,74,82,40,86,55,60,59,50,35,38,34,41,37,30,57,39,71,51,79,68,72,73,69,74,76,66,72,66,82,64,74,80,63,79,69,59,75,66,58,54,51,52,49,48,49,52,46,51,52,51,49,48,52,51,48,49,51,50,51,49,41,52,51,52,52,50,50,53,34,51,75,54,70,48,75,71,59,46,80,44,79,44,76,35,56,58,48,56,50,52,36,48,48,33,59,75,61,60,26,55,31,38,36,33,30,25,50,60,82,66,78,50,79,82,46,62,54,28,71,49,41,52,44,36,61,55,62,34,91,36,17,30,32,39,37,53,81,65,74,77,69,60,70,78,68,82,125,124,80,75,71,75,74,64,46,24,34,33,35,54,37,57,85,39,70,52,22,49,50,36,52,52,51,50,40,58,66,62,44,31,74,83,39,85,55,60,60,50,36,37,34,42,36,31,57,39,73,52,80,68,71,76,68,72,75,66,74,66,83,64,74,81,62,82,69,59,72,65,58,55,50,52,50,48,50,52,46,50,51,51,49,50,52,50,48,50,53,50,52,49,40,52,50,53,52,49,50,54,34,51,76,56,69,49,75,70,58,46,80,44,80,45,75,35,58,57,47,57,52,52,37,48,49,33,59,75,60,60,28,56,32,39,38,33,29,26,51,58,83,64,78,51,78,82,46,63,52,27,72,48,41,52,43,36,61,53,62,33,90,36,16,31,32,38,38,53,81,67,73,75,69,59,71,78,67,81,126

Radius of gyration: 25.6 Å; Cα contacts (8 Å, |Δi|>4): 540; chains: 2; bounding box: 58×87×68 Å

Organism: Cucumis melo var. makuwa (NCBI:txid1194695)

Foldseek 3Di:
DPPPPPQAAEEEEAAPFPQRLVQLLVCCCVQVAPVDVDRRYQYEYEYEFEDPPPCPVPPPPPDDPPPPDPVVVVVVVVVVVVVVVVSVVRQVVRVVSSVVSCVVRPNDRYHYYYYYHDLLVVQLVVCVVRVHQEYEYEQDDPDPCPVDSRDPSLVSCPPPRPHHYHYDYDDVPPPPCPPD/DPPPPPQAAEEEEAAPFPQRLVQLLVCCCVQVAPVPVDRRYQYEYEYEFEDPPPCPVPPPPPPDPPPPDPVVVVVVVVVVVVVVVVSVVRQVVRVVSSVVSCVVRPNDRYHYYYYYHDLLVVQLVVCVVRVHQEYEYEQDDPDPCPVDSRDPSLVSCPPPRPHHYHYDYDDVPPPPPPDD

Nearest PDB structures (foldseek):
  3s3t-assembly1_A  TM=7.057E-01  e=8.420E-08  Lactiplantibacillus plantarum
  2z09-assembly1_A  TM=7.817E-01  e=7.140E-07  Thermus thermophilus
  5ahw-assembly1_B  TM=7.752E-01  e=4.421E-06  Mycolicibacterium smegmatis MC2 155
  5ahw-assembly3_E  TM=7.781E-01  e=5.686E-06  Mycolicibacterium smegmatis MC2 155
  5ahw-assembly2_D  TM=7.551E-01  e=1.288E-05  Mycolicibacterium smegmatis MC2 155